Protein AF-A0A1F2XAK0-F1 (afdb_monomer_lite)

Radius of gyration: 19.6 Å; chains: 1; bounding box: 49×37×55 Å

Foldseek 3Di:
DPLDQADADPVRLQQFWDQDPQATKGDWGAFPVRKTWMWGCGLNQQWIWIAIPVGDIDIGHNQVVQALLVNVVVVQVVVVVRVPDDPDPSVVSPTRPGDGDDSVVSVVVSVVVVVVLVLVVVLQVVQPDQKDRWGQHPVQSKTKIKHWFPDWDADPNDTGTWIKMWIWRPPDQTKIWIATPPDDPVLAPPDAPQPKHFDDPPGGTIIGGPVSLVVDVNSVRSSSRSCRRCVSCVVVRND

Structure (mmCIF, N/CA/C/O backbone):
data_AF-A0A1F2XAK0-F1
#
_entry.id   AF-A0A1F2XAK0-F1
#
loop_
_atom_site.group_PDB
_atom_site.id
_atom_site.type_symbol
_atom_site.label_atom_id
_atom_site.label_alt_id
_atom_site.label_comp_id
_atom_site.label_asym_id
_atom_site.label_entity_id
_atom_site.label_seq_id
_atom_site.pdbx_PDB_ins_code
_atom_site.Cartn_x
_atom_site.Cartn_y
_atom_site.Cartn_z
_atom_site.occupancy
_atom_site.B_iso_or_equiv
_atom_site.auth_seq_id
_atom_site.auth_comp_id
_atom_site.auth_asym_id
_atom_site.auth_atom_id
_atom_site.pdbx_PDB_model_num
ATOM 1 N N . MET A 1 1 ? 4.144 17.580 14.706 1.00 39.56 1 MET A N 1
ATOM 2 C CA . MET A 1 1 ? 2.986 16.853 15.274 1.00 39.56 1 MET A CA 1
ATOM 3 C C . MET A 1 1 ? 3.052 15.410 14.811 1.00 39.56 1 MET A C 1
ATOM 5 O O . MET A 1 1 ? 3.093 15.177 13.609 1.00 39.56 1 MET A O 1
ATOM 9 N N . THR A 1 2 ? 3.143 14.463 15.742 1.00 44.62 2 THR A N 1
ATOM 10 C CA . THR A 1 2 ? 3.230 13.023 15.459 1.00 44.62 2 THR A CA 1
ATOM 11 C C . THR A 1 2 ? 1.885 12.553 14.907 1.00 44.62 2 THR A C 1
ATOM 13 O O . THR A 1 2 ? 0.889 12.586 15.622 1.00 44.62 2 THR A O 1
ATOM 16 N N . ARG A 1 3 ? 1.832 12.182 13.620 1.00 53.09 3 ARG A N 1
ATOM 17 C CA . ARG A 1 3 ? 0.582 11.789 12.937 1.00 53.09 3 ARG A CA 1
ATOM 18 C C . ARG A 1 3 ? 0.042 10.427 13.405 1.00 53.09 3 ARG A C 1
ATOM 20 O O . ARG A 1 3 ? -1.111 10.124 13.132 1.00 53.09 3 ARG A O 1
ATOM 27 N N . THR A 1 4 ? 0.837 9.650 14.147 1.00 59.56 4 THR A N 1
ATOM 28 C CA . THR A 1 4 ? 0.472 8.346 14.731 1.00 59.56 4 THR A CA 1
ATOM 29 C C . THR A 1 4 ? 1.250 8.050 16.012 1.00 59.56 4 THR A C 1
ATOM 31 O O . THR A 1 4 ? 2.415 8.434 16.140 1.00 59.56 4 THR A O 1
ATOM 34 N N . ARG A 1 5 ? 0.640 7.295 16.933 1.00 64.75 5 ARG A N 1
ATOM 35 C CA . ARG A 1 5 ? 1.287 6.713 18.122 1.00 64.75 5 ARG A CA 1
ATOM 36 C C . ARG A 1 5 ? 1.973 5.392 17.733 1.00 64.75 5 ARG A C 1
ATOM 38 O O . ARG A 1 5 ? 1.433 4.324 17.967 1.00 64.75 5 ARG A O 1
ATOM 45 N N . GLY A 1 6 ? 3.136 5.471 17.093 1.00 66.44 6 GLY A N 1
ATOM 46 C CA . GLY A 1 6 ? 4.010 4.327 16.791 1.00 66.44 6 GLY A CA 1
ATOM 47 C C . GLY A 1 6 ? 5.456 4.676 17.130 1.00 66.44 6 GLY A C 1
ATOM 48 O O . GLY A 1 6 ? 5.750 5.853 17.343 1.00 66.44 6 GLY A O 1
ATOM 49 N N . VAL A 1 7 ? 6.360 3.690 17.186 1.00 73.31 7 VAL A N 1
ATOM 50 C CA . VAL A 1 7 ? 7.801 3.981 17.296 1.00 73.31 7 VAL A CA 1
ATOM 51 C C . VAL A 1 7 ? 8.218 4.701 16.010 1.00 73.31 7 VAL A C 1
ATOM 53 O O . VAL A 1 7 ? 8.181 4.078 14.945 1.00 73.31 7 VAL A O 1
ATOM 56 N N . PRO A 1 8 ? 8.562 6.002 16.054 1.00 77.94 8 PRO A N 1
ATOM 57 C CA . PRO A 1 8 ? 8.778 6.754 14.833 1.00 77.94 8 PRO A CA 1
ATOM 58 C C . PRO A 1 8 ? 9.974 6.195 14.069 1.00 77.94 8 PRO A C 1
ATOM 60 O O . PRO A 1 8 ? 11.072 6.063 14.603 1.00 77.94 8 PRO A O 1
ATOM 63 N N . HIS A 1 9 ? 9.752 5.900 12.796 1.00 80.94 9 HIS A N 1
ATOM 64 C CA . HIS A 1 9 ? 10.811 5.594 11.845 1.00 80.94 9 HIS A CA 1
ATOM 65 C C . HIS A 1 9 ? 11.073 6.840 10.986 1.00 80.94 9 HIS A C 1
ATOM 67 O O . HIS A 1 9 ? 10.089 7.432 10.534 1.00 80.94 9 HIS A O 1
ATOM 73 N N . PRO A 1 10 ? 12.332 7.226 10.693 1.00 80.62 10 PRO A N 1
ATOM 74 C CA . PRO A 1 10 ? 12.635 8.404 9.868 1.00 80.62 10 PRO A CA 1
ATOM 75 C C . PRO A 1 10 ? 11.955 8.390 8.490 1.00 80.62 10 PRO A C 1
ATOM 77 O O . PRO A 1 10 ? 11.537 9.423 7.985 1.00 80.62 10 PRO A O 1
ATOM 80 N N . LYS A 1 11 ? 11.776 7.195 7.911 1.00 81.44 11 LYS A N 1
ATOM 81 C CA . LYS A 1 11 ? 11.051 6.965 6.645 1.00 81.44 11 LYS A CA 1
ATOM 82 C C . LYS A 1 11 ? 9.546 6.686 6.828 1.00 81.44 11 LYS A C 1
ATOM 84 O O . LYS A 1 11 ? 8.904 6.147 5.941 1.00 81.44 11 LYS A O 1
ATOM 89 N N . TRP A 1 12 ? 8.987 6.976 8.005 1.00 82.00 12 TRP A N 1
ATOM 90 C CA . TRP A 1 12 ? 7.553 6.866 8.311 1.00 82.00 12 TRP A CA 1
ATOM 91 C C . TRP A 1 12 ? 6.930 5.464 8.170 1.00 82.00 12 TRP A C 1
ATOM 93 O O . TRP A 1 12 ? 5.715 5.320 8.185 1.00 82.00 12 TRP A O 1
ATOM 103 N N . TRP A 1 13 ? 7.740 4.403 8.130 1.00 87.25 13 TRP A N 1
ATOM 104 C CA . TRP A 1 13 ? 7.283 3.013 7.958 1.00 87.25 13 TRP A CA 1
ATOM 105 C C . TRP A 1 13 ? 6.347 2.487 9.056 1.00 87.25 13 TRP A C 1
ATOM 107 O O . TRP A 1 13 ? 5.647 1.503 8.860 1.00 87.25 13 TRP A O 1
ATOM 117 N N . HIS A 1 14 ? 6.317 3.150 10.208 1.00 84.00 14 HIS A N 1
ATOM 118 C CA . HIS A 1 14 ? 5.377 2.867 11.291 1.00 84.00 14 HIS A CA 1
ATOM 119 C C . HIS A 1 14 ? 3.928 3.291 10.968 1.00 84.00 14 HIS A C 1
ATOM 121 O O . HIS A 1 14 ? 3.028 2.990 11.744 1.00 84.00 14 HIS A O 1
ATOM 127 N N . LEU A 1 15 ? 3.701 3.999 9.850 1.00 85.31 15 LEU A N 1
ATOM 128 C CA . LEU A 1 15 ? 2.375 4.387 9.355 1.00 85.31 15 LEU A CA 1
ATOM 129 C C . LEU A 1 15 ? 1.716 3.340 8.452 1.00 85.31 15 LEU A C 1
ATOM 131 O O . LEU A 1 15 ? 0.503 3.390 8.257 1.00 85.31 15 LEU A O 1
ATOM 135 N N . GLY A 1 16 ? 2.509 2.475 7.819 1.00 91.56 16 GLY A N 1
ATOM 136 C CA . GLY A 1 16 ? 2.016 1.568 6.789 1.00 91.56 16 GLY A CA 1
ATOM 137 C C . GLY A 1 16 ? 1.321 0.345 7.377 1.00 91.56 16 GLY A C 1
ATOM 138 O O . GLY A 1 16 ? 1.724 -0.172 8.420 1.00 91.56 16 GLY A O 1
ATOM 139 N N . LEU A 1 17 ? 0.314 -0.164 6.669 1.00 95.31 17 LEU A N 1
ATOM 140 C CA . LEU A 1 17 ? -0.272 -1.468 6.979 1.00 95.31 17 LEU A CA 1
ATOM 141 C C . LEU A 1 17 ? 0.557 -2.570 6.313 1.00 95.31 17 LEU A C 1
ATOM 143 O O . LEU A 1 17 ? 1.190 -2.363 5.278 1.00 95.31 17 LEU A O 1
ATOM 147 N N . LYS A 1 18 ? 0.554 -3.764 6.891 1.00 95.44 18 LYS A N 1
ATOM 148 C CA . LYS A 1 18 ? 1.216 -4.951 6.353 1.00 95.44 18 LYS A CA 1
ATOM 149 C C . LYS A 1 18 ? 0.162 -5.934 5.876 1.00 95.44 18 LYS A C 1
ATOM 151 O O . LYS A 1 18 ? -0.833 -6.156 6.564 1.00 95.44 18 LYS A O 1
ATOM 156 N N . VAL A 1 19 ? 0.413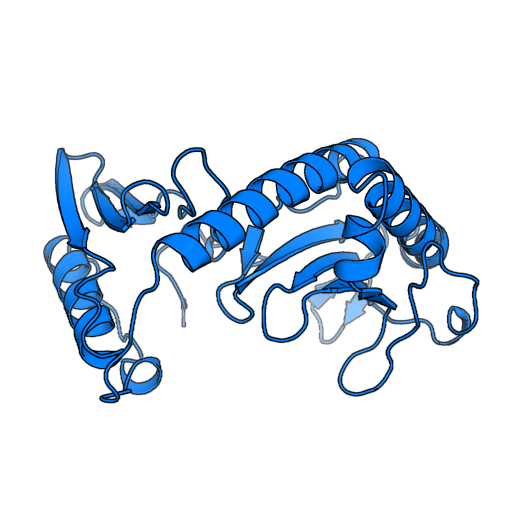 -6.566 4.735 1.00 97.25 19 VAL A N 1
ATOM 157 C CA . VAL A 1 19 ? -0.395 -7.701 4.281 1.00 97.25 19 VAL A CA 1
ATOM 158 C C . VAL A 1 19 ? -0.139 -8.880 5.228 1.00 97.25 19 VAL A C 1
ATOM 160 O O . VAL A 1 19 ? 1.012 -9.263 5.474 1.00 97.25 19 VAL A O 1
ATOM 163 N N . ARG A 1 20 ? -1.211 -9.420 5.806 1.00 96.00 20 ARG A N 1
ATOM 164 C CA . ARG A 1 20 ? -1.230 -10.596 6.687 1.00 96.00 20 ARG A CA 1
ATOM 165 C C . ARG A 1 20 ? -2.140 -11.676 6.094 1.00 96.00 20 ARG A C 1
ATOM 167 O O . ARG A 1 20 ? -2.511 -11.587 4.930 1.00 96.00 20 ARG A O 1
ATOM 174 N N . HIS A 1 21 ? -2.414 -12.745 6.838 1.00 93.12 21 HIS A N 1
ATOM 175 C CA . HIS A 1 21 ? -3.150 -13.903 6.313 1.00 93.12 21 HIS A CA 1
ATOM 176 C C . HIS A 1 21 ? -4.661 -13.632 6.225 1.00 93.12 21 HIS A C 1
ATOM 178 O O . HIS A 1 21 ? -5.342 -14.113 5.320 1.00 93.12 21 HIS A O 1
ATOM 184 N N . GLU A 1 22 ? -5.153 -12.826 7.156 1.00 94.56 22 GLU A N 1
ATOM 185 C CA . GLU A 1 22 ? -6.538 -12.422 7.341 1.00 94.56 22 GLU A CA 1
ATOM 186 C C . GLU A 1 22 ? -6.866 -11.078 6.671 1.00 94.56 22 GLU A C 1
ATOM 188 O O . GLU A 1 22 ? -8.007 -10.836 6.288 1.00 94.56 22 GLU A O 1
ATOM 193 N N . GLY A 1 23 ? -5.876 -10.204 6.473 1.00 97.00 23 GLY A N 1
ATOM 194 C CA . GLY A 1 23 ? -6.126 -8.882 5.906 1.00 97.00 23 GLY A CA 1
ATOM 195 C C . GLY A 1 23 ? -4.941 -7.926 5.994 1.00 97.00 23 GLY A C 1
ATOM 196 O O . GLY A 1 23 ? -3.800 -8.306 5.721 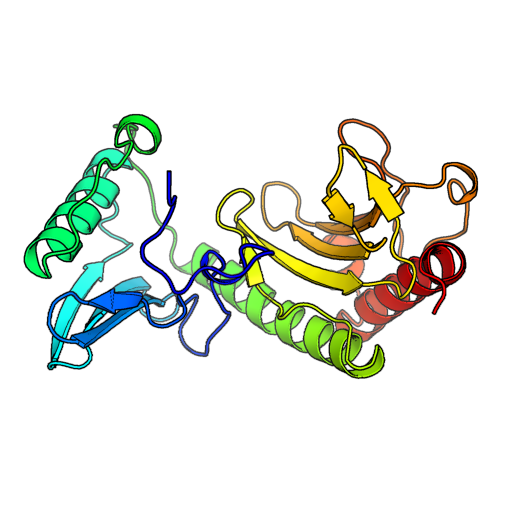1.00 97.00 23 GLY A O 1
ATOM 197 N N . LEU A 1 24 ? -5.216 -6.673 6.357 1.00 97.38 24 LEU A N 1
ATOM 198 C CA . LEU A 1 24 ? -4.221 -5.605 6.481 1.00 97.38 24 LEU A CA 1
ATOM 199 C C . LEU A 1 24 ? -4.066 -5.201 7.946 1.00 97.38 24 LEU A C 1
ATOM 201 O O . LEU A 1 24 ? -5.051 -4.840 8.584 1.00 97.38 24 LEU A O 1
ATOM 205 N N . ALA A 1 25 ? -2.845 -5.230 8.475 1.00 95.94 25 ALA A N 1
ATOM 206 C CA . ALA A 1 25 ? -2.596 -4.980 9.895 1.00 95.94 25 ALA A CA 1
ATOM 207 C C . ALA A 1 25 ? -1.550 -3.892 10.132 1.00 95.94 25 ALA A C 1
ATOM 209 O O . ALA A 1 25 ? -0.581 -3.780 9.384 1.00 95.94 25 ALA A O 1
ATOM 210 N N . THR A 1 26 ? -1.706 -3.123 11.204 1.00 93.88 26 THR A N 1
ATOM 211 C CA . THR A 1 26 ? -0.649 -2.232 11.694 1.00 93.88 26 THR A CA 1
ATOM 212 C C . THR A 1 26 ? 0.493 -3.040 12.316 1.00 93.88 26 THR A C 1
ATOM 214 O O . THR A 1 26 ? 0.308 -4.175 12.762 1.00 93.88 26 THR A O 1
ATOM 217 N N . ASP A 1 27 ? 1.676 -2.433 12.420 1.00 90.38 27 ASP A N 1
ATOM 218 C CA . ASP A 1 27 ? 2.644 -2.871 13.429 1.00 90.38 27 ASP A CA 1
ATOM 219 C C . ASP A 1 27 ? 2.101 -2.559 14.848 1.00 90.38 27 ASP A C 1
ATOM 221 O O . ASP A 1 27 ? 1.181 -1.740 14.986 1.00 90.38 27 ASP A O 1
ATOM 225 N N . PRO A 1 28 ? 2.620 -3.204 15.914 1.00 90.81 28 PRO A N 1
ATOM 226 C CA . PRO A 1 28 ? 2.164 -2.943 17.277 1.00 90.81 28 PRO A CA 1
ATOM 227 C C . PRO A 1 28 ? 2.359 -1.477 17.689 1.00 90.81 28 PRO A C 1
ATOM 229 O O . PRO A 1 28 ? 3.468 -0.939 17.656 1.00 90.81 28 PRO A O 1
ATOM 232 N N . LEU A 1 29 ? 1.272 -0.844 18.115 1.00 90.62 29 LEU A N 1
ATOM 233 C CA . LEU A 1 29 ? 1.221 0.522 18.623 1.00 90.62 29 LEU A CA 1
ATOM 234 C C . LEU A 1 29 ? 1.423 0.491 20.147 1.00 90.62 29 LEU A C 1
ATOM 236 O O . LEU A 1 29 ? 0.715 -0.256 20.819 1.00 90.62 29 LEU A O 1
ATOM 240 N N . PRO A 1 30 ? 2.362 1.253 20.728 1.00 90.31 30 PRO A N 1
ATOM 241 C CA . PRO A 1 30 ? 2.582 1.249 22.174 1.00 90.31 30 PRO A CA 1
ATOM 242 C C . PRO A 1 30 ? 1.400 1.869 22.934 1.00 90.31 30 PRO A C 1
ATOM 244 O O . PRO A 1 30 ? 0.918 2.944 22.566 1.00 90.31 30 PRO A O 1
ATOM 247 N N . LEU A 1 31 ? 0.981 1.216 24.021 1.00 91.62 31 LEU A N 1
ATOM 248 C CA . LEU A 1 31 ? -0.041 1.702 24.951 1.00 91.62 31 LEU A CA 1
ATOM 249 C C . LEU A 1 31 ? 0.588 2.388 26.182 1.00 91.62 31 LEU A C 1
ATOM 251 O O . LEU A 1 31 ? 1.729 2.079 26.541 1.00 91.62 31 LEU A O 1
ATOM 255 N N . PRO A 1 32 ? -0.130 3.310 26.858 1.00 90.38 32 PRO A N 1
ATOM 256 C CA . PRO A 1 32 ? 0.382 4.012 28.041 1.00 90.38 32 PRO A CA 1
ATOM 257 C C . PRO A 1 32 ? 0.737 3.099 29.224 1.00 90.38 32 PRO A C 1
ATOM 259 O O . PRO A 1 32 ? 1.604 3.445 30.022 1.00 90.38 32 PRO A O 1
ATOM 262 N N . ASP A 1 33 ? 0.085 1.941 29.333 1.00 89.50 33 ASP A N 1
ATOM 263 C CA . ASP A 1 33 ? 0.306 0.937 30.382 1.00 89.50 33 ASP A CA 1
ATOM 264 C C . ASP A 1 33 ? 1.526 0.029 30.120 1.00 89.50 33 ASP A C 1
ATOM 266 O O . ASP A 1 33 ? 1.811 -0.876 30.905 1.00 89.50 33 ASP A O 1
ATOM 270 N N . GLY A 1 34 ? 2.262 0.269 29.029 1.00 90.50 34 GLY A N 1
ATOM 271 C CA . GLY A 1 34 ? 3.394 -0.549 28.592 1.00 90.50 34 GLY A CA 1
ATOM 272 C C . GLY A 1 34 ? 3.003 -1.748 27.724 1.00 90.50 34 GLY A C 1
ATOM 273 O O . GLY A 1 34 ? 3.891 -2.468 27.262 1.00 90.50 34 GLY A O 1
ATOM 274 N N . GLY A 1 35 ? 1.708 -1.961 27.477 1.00 93.50 35 GLY A N 1
ATOM 275 C CA . GLY A 1 35 ? 1.212 -2.922 26.502 1.00 93.50 35 GLY A CA 1
ATOM 276 C C . GLY A 1 35 ? 1.335 -2.431 25.058 1.00 93.50 35 GLY A C 1
ATOM 277 O O . GLY A 1 35 ? 1.941 -1.399 24.755 1.00 93.50 35 GLY A O 1
ATOM 278 N N . SER A 1 36 ? 0.731 -3.178 24.140 1.00 94.31 36 SER A N 1
ATOM 279 C CA . SER A 1 36 ? 0.617 -2.794 22.736 1.00 94.31 36 SER A CA 1
ATOM 280 C C . SER A 1 36 ? -0.782 -3.040 22.188 1.00 94.31 36 SER A C 1
ATOM 282 O O . SER A 1 36 ? -1.509 -3.889 22.691 1.00 94.31 36 SER A O 1
ATOM 284 N N . LEU A 1 37 ? -1.146 -2.293 21.151 1.00 95.00 37 LEU A N 1
ATOM 285 C CA . LEU A 1 37 ? -2.374 -2.417 20.378 1.00 95.00 37 LEU A CA 1
ATOM 286 C C . LEU A 1 37 ? -2.019 -2.767 18.931 1.00 95.00 37 LEU A C 1
ATOM 288 O O . LEU A 1 37 ? -1.175 -2.115 18.325 1.00 95.00 37 LEU A O 1
ATOM 292 N N . ALA A 1 38 ? -2.690 -3.754 18.352 1.00 94.62 38 ALA A N 1
ATOM 293 C CA . ALA A 1 38 ? -2.665 -4.005 16.916 1.00 94.62 38 ALA A CA 1
ATOM 294 C C . ALA A 1 38 ? -4.063 -3.791 16.334 1.00 94.62 38 ALA A C 1
ATOM 296 O O . ALA A 1 38 ? -5.053 -4.236 16.919 1.00 94.62 38 ALA A O 1
ATOM 297 N N . ILE A 1 39 ? -4.134 -3.128 15.180 1.00 95.56 39 ILE A N 1
ATOM 298 C CA . ILE A 1 39 ? -5.376 -2.928 14.431 1.00 95.56 39 ILE A CA 1
ATOM 299 C C . ILE A 1 39 ? -5.277 -3.735 13.143 1.00 95.56 39 ILE A C 1
ATOM 301 O O . ILE A 1 39 ? -4.306 -3.603 12.399 1.00 95.56 39 ILE A O 1
ATOM 305 N N . THR A 1 40 ? -6.274 -4.575 12.887 1.00 97.12 40 THR A N 1
ATOM 306 C CA . THR A 1 40 ? -6.361 -5.410 11.688 1.00 97.12 40 THR A CA 1
ATOM 307 C C . THR A 1 40 ? -7.677 -5.147 10.982 1.00 97.12 40 THR A C 1
ATOM 309 O O . THR A 1 40 ? -8.739 -5.294 11.574 1.00 97.12 40 THR A O 1
ATOM 312 N N . MET A 1 41 ? -7.615 -4.777 9.710 1.00 96.81 41 MET A N 1
ATOM 313 C CA . MET A 1 41 ? -8.745 -4.872 8.798 1.00 96.81 41 MET A CA 1
ATOM 314 C C . MET A 1 41 ? -8.772 -6.307 8.273 1.00 96.81 41 MET A C 1
ATOM 316 O O . MET A 1 41 ? -8.014 -6.637 7.362 1.00 96.81 41 MET A O 1
ATOM 320 N N . ASP A 1 42 ? -9.577 -7.163 8.898 1.00 97.69 42 ASP A N 1
ATOM 321 C CA . ASP A 1 42 ? -9.761 -8.562 8.521 1.00 97.69 42 ASP A CA 1
ATOM 322 C C . ASP A 1 42 ? -10.725 -8.628 7.330 1.00 97.69 42 ASP A C 1
ATOM 324 O O . ASP A 1 42 ? -11.933 -8.407 7.444 1.00 97.69 42 ASP A O 1
ATOM 328 N N . LEU A 1 43 ? -10.162 -8.900 6.155 1.00 97.19 43 LEU A N 1
ATOM 329 C CA . LEU A 1 43 ? -10.887 -8.934 4.887 1.00 97.19 43 LEU A CA 1
ATOM 330 C C . LEU A 1 43 ? -11.453 -10.327 4.584 1.00 97.19 43 LEU A C 1
ATOM 332 O O . LEU A 1 43 ? -12.170 -10.475 3.600 1.00 97.19 43 LEU A O 1
ATOM 336 N N . ARG A 1 44 ? -11.153 -11.333 5.419 1.00 95.94 44 ARG A N 1
ATOM 337 C CA . ARG A 1 44 ? -11.741 -12.680 5.346 1.00 95.94 44 ARG A CA 1
ATOM 338 C C . ARG A 1 44 ? -13.026 -12.779 6.162 1.00 95.94 44 ARG A C 1
ATOM 340 O O . ARG A 1 44 ? -13.954 -13.467 5.754 1.00 95.94 44 ARG A O 1
ATOM 347 N N . HIS A 1 45 ? -13.075 -12.103 7.307 1.00 97.06 45 HIS A N 1
ATOM 348 C CA . HIS A 1 45 ? -14.250 -12.053 8.180 1.00 97.06 45 HIS A CA 1
ATOM 349 C C . HIS A 1 45 ? -15.045 -10.744 8.048 1.00 97.06 45 HIS A C 1
ATOM 351 O O . HIS A 1 45 ? -16.134 -10.635 8.610 1.00 97.06 45 HIS A O 1
ATOM 357 N N . HIS A 1 46 ? -14.543 -9.787 7.260 1.00 96.75 46 HIS A N 1
ATOM 358 C CA . HIS A 1 46 ? -15.160 -8.484 6.994 1.00 96.75 46 HIS A CA 1
ATOM 359 C C . HIS A 1 46 ? -15.371 -7.649 8.260 1.00 96.75 46 HIS A C 1
ATOM 361 O O . HIS A 1 46 ? -16.453 -7.119 8.515 1.00 96.75 46 HIS A O 1
ATOM 367 N N . GLU A 1 47 ? -14.317 -7.506 9.054 1.00 96.94 47 GLU A N 1
ATOM 368 C CA . GLU A 1 47 ? -14.336 -6.771 10.317 1.00 96.94 47 GLU A CA 1
ATOM 369 C C . GLU A 1 47 ? -13.044 -5.971 10.523 1.00 96.94 47 GLU A C 1
ATOM 371 O O . GLU A 1 47 ? -11.987 -6.290 9.982 1.00 96.94 47 GLU A O 1
ATOM 376 N N . ILE A 1 48 ? -13.117 -4.911 11.324 1.00 96.88 48 ILE A N 1
ATOM 377 C CA . ILE A 1 48 ? -11.943 -4.271 11.917 1.00 96.88 48 ILE A CA 1
ATOM 378 C C . ILE A 1 48 ? -11.797 -4.820 13.327 1.00 96.88 48 ILE A C 1
ATOM 380 O O . ILE A 1 48 ? -12.727 -4.732 14.130 1.00 96.88 48 ILE A O 1
ATOM 384 N N . VAL A 1 49 ? -10.623 -5.361 13.628 1.00 97.38 49 VAL A N 1
ATOM 385 C CA . VAL A 1 49 ? -10.294 -5.947 14.921 1.00 97.38 49 VAL A CA 1
ATOM 386 C C . VAL A 1 49 ? -9.174 -5.151 15.573 1.00 97.38 49 VAL A C 1
ATOM 388 O O . VAL A 1 49 ? -8.089 -5.008 15.009 1.00 97.38 49 VAL A O 1
ATOM 391 N N . LEU A 1 50 ? -9.431 -4.657 16.779 1.00 97.12 50 LEU A N 1
ATOM 392 C CA . LEU A 1 50 ? -8.447 -4.018 17.640 1.00 97.12 50 LEU A CA 1
ATOM 393 C C . LEU A 1 50 ? -8.133 -4.984 18.781 1.00 97.12 50 LEU A C 1
ATOM 395 O O . LEU A 1 50 ? -9.050 -5.437 19.462 1.00 97.12 50 LEU A O 1
ATOM 399 N N . ARG A 1 51 ? -6.855 -5.310 18.991 1.00 96.75 51 ARG A N 1
ATOM 400 C CA . ARG A 1 51 ? -6.405 -6.232 20.049 1.00 96.75 51 ARG A CA 1
ATOM 401 C C . ARG A 1 51 ? -5.273 -5.632 20.853 1.00 96.75 51 ARG A C 1
ATOM 403 O O . ARG A 1 51 ? -4.257 -5.250 20.270 1.00 96.75 51 ARG A O 1
ATOM 410 N N . SER A 1 52 ? -5.418 -5.616 22.174 1.00 96.00 52 SER A N 1
ATOM 411 C CA . SER A 1 52 ? -4.325 -5.267 23.074 1.00 96.00 52 SER A CA 1
ATOM 412 C C . SER A 1 52 ? -3.534 -6.501 23.518 1.00 96.00 52 SER A C 1
ATOM 414 O O . SER A 1 52 ? -4.063 -7.610 23.627 1.00 96.00 52 SER A O 1
ATOM 416 N N . SER A 1 53 ? -2.267 -6.307 23.881 1.00 95.50 53 SER A N 1
ATOM 417 C CA . SER A 1 53 ? -1.446 -7.331 24.539 1.00 95.50 53 SER A CA 1
ATOM 418 C C . SER A 1 53 ? -1.933 -7.692 25.950 1.00 95.50 53 SER A C 1
ATOM 420 O O . SER A 1 53 ? -1.425 -8.638 26.546 1.00 95.50 53 SER A O 1
ATOM 422 N N . THR A 1 54 ? -2.887 -6.934 26.499 1.00 89.44 54 THR A N 1
ATOM 423 C CA . THR A 1 54 ? -3.507 -7.150 27.817 1.00 89.44 54 THR A CA 1
ATOM 424 C C . THR A 1 54 ? -4.820 -7.938 27.739 1.00 89.44 54 THR A C 1
ATOM 426 O O . THR A 1 54 ? -5.425 -8.214 28.772 1.00 89.44 54 THR A O 1
ATOM 429 N N . GLY A 1 55 ? -5.241 -8.349 26.535 1.00 92.75 55 GLY A N 1
ATOM 430 C CA . GLY A 1 55 ? -6.428 -9.179 26.305 1.00 92.75 55 GLY A CA 1
ATOM 431 C C . GLY A 1 55 ? -7.716 -8.403 26.021 1.00 92.75 55 GLY A C 1
ATOM 432 O O . GLY A 1 55 ? -8.757 -9.029 25.840 1.00 92.75 55 GLY A O 1
ATOM 433 N N . TRP A 1 56 ? -7.664 -7.069 25.957 1.00 95.75 56 TRP A N 1
ATOM 434 C CA . TRP A 1 56 ? -8.784 -6.260 25.473 1.00 95.75 56 TRP A CA 1
ATOM 435 C C . TRP A 1 56 ? -8.937 -6.455 23.959 1.00 95.75 56 TRP A C 1
ATOM 437 O O . TRP A 1 56 ? -7.948 -6.480 23.220 1.00 95.75 56 TRP A O 1
ATOM 447 N N . GLU A 1 57 ? -10.174 -6.601 23.494 1.00 96.25 57 GLU A N 1
ATOM 448 C CA . GLU A 1 57 ? -10.497 -6.789 22.082 1.00 96.25 57 GLU A CA 1
ATOM 449 C C . GLU A 1 57 ? -11.784 -6.036 21.733 1.00 96.25 57 GLU A C 1
ATOM 451 O O . GLU A 1 57 ? -12.776 -6.124 22.458 1.00 96.25 57 GLU A O 1
ATOM 456 N N . LEU A 1 58 ? -11.779 -5.357 20.587 1.00 95.94 58 LEU A N 1
ATOM 457 C CA . LEU A 1 58 ? -12.969 -4.796 19.955 1.00 95.94 58 LEU A CA 1
ATOM 458 C C . LEU A 1 58 ? -13.059 -5.284 18.511 1.00 95.94 58 LEU A C 1
ATOM 460 O O . LEU A 1 58 ? -12.060 -5.314 17.788 1.00 95.94 58 LEU A O 1
ATOM 464 N N . ARG A 1 59 ? -14.278 -5.616 18.082 1.00 96.25 59 ARG A N 1
ATOM 465 C CA . ARG A 1 59 ? -14.605 -5.977 16.700 1.00 96.25 59 ARG A CA 1
ATOM 466 C C . ARG A 1 59 ? -15.675 -5.046 16.161 1.00 96.25 59 ARG A C 1
ATOM 468 O O . ARG A 1 59 ? -16.706 -4.855 16.800 1.00 96.25 59 ARG A O 1
ATOM 475 N N . SER A 1 60 ? -15.441 -4.501 14.976 1.00 94.44 60 SER A N 1
ATOM 476 C CA . SER A 1 60 ? -16.405 -3.684 14.244 1.00 94.44 60 SER A CA 1
ATOM 477 C C . SER A 1 60 ? -16.671 -4.315 12.886 1.00 94.44 60 SER A C 1
ATOM 479 O O . SER A 1 60 ? -15.765 -4.417 12.066 1.00 94.44 60 SER A O 1
ATOM 481 N N . ASP A 1 61 ? -17.919 -4.689 12.621 1.00 94.38 61 ASP A N 1
ATOM 482 C CA . ASP A 1 61 ? -18.331 -5.245 11.330 1.00 94.38 61 ASP A CA 1
ATOM 483 C C . ASP A 1 61 ? -18.213 -4.187 10.216 1.00 94.38 61 ASP A C 1
ATOM 485 O O . ASP A 1 61 ? -18.794 -3.103 10.321 1.00 94.38 61 ASP A O 1
ATOM 489 N N . LEU A 1 62 ? -17.473 -4.492 9.144 1.00 93.19 62 LEU A N 1
ATOM 490 C CA . LEU A 1 62 ? -17.321 -3.603 7.986 1.00 93.19 62 LEU A CA 1
ATOM 491 C C . LEU A 1 62 ? -18.602 -3.519 7.148 1.00 93.19 62 LEU A C 1
ATOM 493 O O . LEU A 1 62 ? -18.816 -2.531 6.452 1.00 93.19 62 LEU A O 1
ATOM 497 N N . ARG A 1 63 ? -19.493 -4.511 7.233 1.00 91.12 63 ARG A N 1
ATOM 498 C CA . ARG A 1 63 ? -20.794 -4.516 6.538 1.00 91.12 63 ARG A CA 1
ATOM 499 C C . ARG A 1 63 ? -21.769 -3.513 7.148 1.00 91.12 63 ARG A C 1
ATOM 501 O O . ARG A 1 63 ? -22.677 -3.045 6.468 1.00 91.12 63 ARG A O 1
ATOM 508 N N . SER A 1 64 ? -21.531 -3.142 8.401 1.00 85.62 64 SER A N 1
ATOM 509 C CA . SER A 1 64 ? -22.262 -2.109 9.135 1.00 85.62 64 SER A CA 1
ATOM 510 C C . SER A 1 64 ? -21.546 -0.757 9.063 1.00 85.62 64 SER A C 1
ATOM 512 O O . SER A 1 64 ? -21.633 0.024 10.008 1.00 85.62 64 SER A O 1
ATOM 514 N N . ALA A 1 65 ? -20.795 -0.494 7.980 1.00 68.69 65 ALA A N 1
ATOM 515 C CA . ALA A 1 65 ? -19.901 0.661 7.860 1.00 68.69 65 ALA A CA 1
ATOM 516 C C . ALA A 1 65 ? -20.571 1.983 8.257 1.00 68.69 65 ALA A C 1
ATOM 518 O O . ALA A 1 65 ? -19.933 2.777 8.948 1.00 68.69 65 ALA A O 1
ATOM 519 N N . GLY A 1 66 ? -21.848 2.162 7.898 1.00 88.56 66 GLY A N 1
ATOM 520 C CA . GLY A 1 66 ? -22.574 3.398 8.159 1.00 88.56 66 GLY A CA 1
ATOM 521 C C . GLY A 1 66 ? -21.994 4.515 7.301 1.00 88.56 66 GLY A C 1
ATOM 522 O O . GLY A 1 66 ? -21.865 4.354 6.084 1.00 88.56 66 GLY A O 1
ATOM 523 N N . THR A 1 67 ? -21.613 5.621 7.923 1.00 93.31 67 THR A N 1
ATOM 524 C CA . THR A 1 67 ? -20.900 6.726 7.272 1.00 93.31 67 THR A CA 1
ATOM 525 C C . THR A 1 67 ? -19.399 6.720 7.597 1.00 93.31 67 THR A C 1
ATOM 527 O O . THR A 1 67 ? -18.928 5.988 8.473 1.00 93.31 67 THR A O 1
ATOM 530 N N . GLY A 1 68 ? -18.614 7.534 6.879 1.00 90.75 68 GLY A N 1
ATOM 531 C CA . GLY A 1 68 ? -17.191 7.715 7.193 1.00 90.75 68 GLY A CA 1
ATOM 532 C C . GLY A 1 68 ? -16.985 8.300 8.593 1.00 90.75 68 GLY A C 1
ATOM 533 O O . GLY A 1 68 ? -16.123 7.824 9.336 1.00 90.75 68 GLY A O 1
ATOM 534 N N . THR A 1 69 ? -17.843 9.254 8.966 1.00 93.50 69 THR A N 1
ATOM 535 C CA . THR A 1 69 ? -17.864 9.888 10.289 1.00 93.50 69 THR A CA 1
ATOM 536 C C . THR A 1 69 ? -18.110 8.853 11.386 1.00 93.50 69 THR A C 1
ATOM 538 O O . THR A 1 69 ? -17.314 8.728 12.314 1.00 93.50 69 THR A O 1
ATOM 541 N N . GLU A 1 70 ? -19.158 8.035 11.244 1.00 92.62 70 GLU A N 1
ATOM 542 C CA . GLU A 1 70 ? -19.535 7.036 12.249 1.00 92.62 70 GLU A CA 1
ATOM 543 C C . GLU A 1 70 ? -18.450 5.973 12.450 1.00 92.62 70 GLU A C 1
ATOM 545 O O . GLU A 1 70 ? -18.204 5.539 13.577 1.00 92.62 70 GLU A O 1
ATOM 550 N N . LEU A 1 71 ? -17.799 5.525 11.370 1.00 91.75 71 LEU A N 1
ATOM 551 C CA . LEU A 1 71 ? -16.688 4.585 11.480 1.00 91.75 71 LEU A CA 1
ATOM 552 C C . LEU A 1 71 ? -15.506 5.211 12.227 1.00 91.75 71 LEU A C 1
ATOM 554 O O . LEU A 1 71 ? -14.933 4.563 13.102 1.00 91.75 71 LEU A O 1
ATOM 558 N N . ALA A 1 72 ? -15.143 6.450 11.894 1.00 91.38 72 ALA A N 1
ATOM 559 C CA . ALA A 1 72 ? -14.034 7.137 12.538 1.00 91.38 72 ALA A CA 1
ATOM 560 C C . ALA A 1 72 ? -14.298 7.379 14.027 1.00 91.38 72 ALA A C 1
ATOM 562 O O . ALA A 1 72 ? -13.427 7.073 14.839 1.00 91.38 72 ALA A O 1
ATOM 563 N N . ASP A 1 73 ? -15.497 7.833 14.392 1.00 91.38 73 ASP A N 1
ATOM 564 C CA . ASP A 1 73 ? -15.885 8.039 15.790 1.00 91.38 73 ASP A CA 1
ATOM 565 C C . ASP A 1 73 ? -15.819 6.734 16.588 1.00 91.38 73 ASP A C 1
ATOM 567 O O . ASP A 1 73 ? -15.159 6.695 17.625 1.00 91.38 73 ASP A O 1
ATOM 571 N N . ARG A 1 74 ? -16.351 5.620 16.051 1.00 91.56 74 ARG A N 1
ATOM 572 C CA . ARG A 1 74 ? -16.203 4.296 16.686 1.00 91.56 74 ARG A CA 1
ATOM 573 C C . ARG A 1 74 ? -14.738 3.924 16.926 1.00 91.56 74 ARG A C 1
ATOM 575 O O . ARG A 1 74 ? -14.418 3.359 17.968 1.00 91.56 74 ARG A O 1
ATOM 582 N N . MET A 1 75 ? -13.849 4.199 15.967 1.00 92.12 75 MET A N 1
ATOM 583 C CA . MET A 1 75 ? -12.421 3.901 16.121 1.00 92.12 75 MET A CA 1
ATOM 584 C C . MET A 1 75 ? -11.747 4.833 17.136 1.00 92.12 75 MET A C 1
ATOM 586 O O . MET A 1 75 ? -10.909 4.371 17.909 1.00 92.12 75 MET A O 1
ATOM 590 N N . PHE A 1 76 ? -12.098 6.122 17.160 1.00 91.00 76 PHE A N 1
ATOM 591 C CA . PHE A 1 76 ? -11.555 7.082 18.122 1.00 91.00 76 PHE A CA 1
ATOM 592 C C . PHE A 1 76 ? -11.992 6.779 19.551 1.00 91.00 76 PHE A C 1
ATOM 594 O O . PHE A 1 76 ? -11.158 6.835 20.455 1.00 91.00 76 PHE A O 1
ATOM 601 N N . ASP A 1 77 ? -13.255 6.421 19.753 1.00 91.19 77 ASP A N 1
ATOM 602 C CA . ASP A 1 77 ? -13.775 6.036 21.064 1.00 91.19 77 ASP A CA 1
ATOM 603 C C . ASP A 1 77 ? -13.058 4.777 21.569 1.00 91.19 77 ASP A C 1
ATOM 605 O O . ASP A 1 77 ? -12.516 4.770 22.675 1.00 91.19 77 ASP A O 1
ATOM 609 N N . ALA A 1 78 ? -12.920 3.767 20.705 1.00 92.50 78 ALA A N 1
ATOM 610 C CA . ALA A 1 78 ? -12.225 2.519 21.012 1.00 92.50 78 ALA A CA 1
ATOM 611 C C . ALA A 1 78 ? -10.771 2.719 21.462 1.00 92.50 78 ALA A C 1
ATOM 613 O O . ALA A 1 78 ? -10.325 2.125 22.441 1.00 92.50 78 ALA A O 1
ATOM 614 N N . VAL A 1 79 ? -10.001 3.552 20.753 1.00 92.06 79 VAL A N 1
ATOM 615 C CA . VAL A 1 79 ? -8.605 3.810 21.142 1.00 92.06 79 VAL A CA 1
ATOM 616 C C . VAL A 1 79 ? -8.515 4.725 22.369 1.00 92.06 79 VAL A C 1
ATOM 618 O O . VAL A 1 79 ? -7.578 4.587 23.157 1.00 92.06 79 VAL A O 1
ATOM 621 N N . SER A 1 80 ? -9.503 5.601 22.585 1.00 91.38 80 SER A N 1
ATOM 622 C CA . SER A 1 80 ? -9.580 6.450 23.781 1.00 91.38 80 SER A CA 1
ATOM 623 C C . SER A 1 80 ? -9.800 5.627 25.054 1.00 91.38 80 SER A C 1
ATOM 625 O O . SER A 1 80 ? -9.180 5.927 26.072 1.00 91.38 80 SER A O 1
ATOM 627 N N . GLU A 1 81 ? -10.578 4.536 25.001 1.00 91.94 81 GLU A N 1
ATOM 628 C CA . GLU A 1 81 ? -10.721 3.583 26.122 1.00 91.94 81 GLU A CA 1
ATOM 629 C C . GLU A 1 81 ? -9.379 2.974 26.566 1.00 91.94 81 GLU A C 1
ATOM 631 O O . GLU A 1 81 ? -9.195 2.643 27.737 1.00 91.94 81 GLU A O 1
ATOM 636 N N . LEU A 1 82 ? -8.417 2.869 25.645 1.00 91.75 82 LEU A N 1
ATOM 637 C CA . LEU A 1 82 ? -7.058 2.383 25.900 1.00 91.75 82 LEU A CA 1
ATOM 638 C C . LEU A 1 82 ? -6.078 3.502 26.302 1.00 91.75 82 LEU A C 1
ATOM 640 O O . LEU A 1 82 ? -4.865 3.288 26.347 1.00 91.75 82 LEU A O 1
ATOM 644 N N . GLY A 1 83 ? -6.580 4.712 26.563 1.00 89.94 83 GLY A N 1
ATOM 645 C CA . GLY A 1 83 ? -5.774 5.883 26.912 1.00 89.94 83 GLY A CA 1
ATOM 646 C C . GLY A 1 83 ? -4.988 6.470 25.736 1.00 89.94 83 GLY A C 1
ATOM 647 O O . GLY A 1 83 ? -4.078 7.281 25.940 1.00 89.94 83 GLY A O 1
ATOM 648 N N . LEU A 1 84 ? -5.303 6.074 24.498 1.00 87.94 84 LEU A N 1
ATOM 649 C CA . LEU A 1 84 ? -4.734 6.690 23.303 1.00 87.94 84 LEU A CA 1
ATOM 650 C C . LEU A 1 84 ? -5.524 7.954 22.966 1.00 87.94 84 LEU A C 1
ATOM 652 O O . LEU A 1 84 ? -6.404 7.963 22.113 1.00 87.94 84 LEU A O 1
ATOM 656 N N . GLU A 1 85 ? -5.167 9.040 23.642 1.00 82.50 85 GLU A N 1
ATOM 657 C CA . GLU A 1 85 ? -5.709 10.369 23.374 1.00 82.50 85 GLU A CA 1
ATOM 658 C C . GLU A 1 85 ? -4.743 11.197 22.506 1.00 82.50 85 GLU A C 1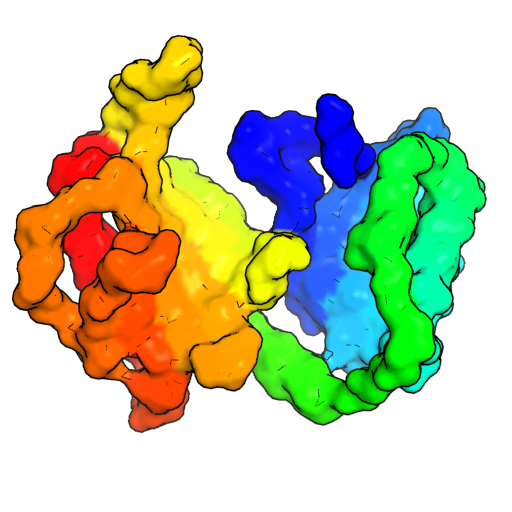
ATOM 660 O O . GLU A 1 85 ? -3.505 11.103 22.606 1.00 82.50 85 GLU A O 1
ATOM 665 N N . GLY A 1 86 ? -5.303 12.047 21.644 1.00 76.94 86 GLY A N 1
ATOM 666 C CA . GLY A 1 86 ? -4.538 12.969 20.812 1.00 76.94 86 GLY A CA 1
ATOM 667 C C . GLY A 1 86 ? -5.418 13.960 20.046 1.00 76.94 86 GLY A C 1
ATOM 668 O O . GLY A 1 86 ? -6.630 13.765 19.948 1.00 76.94 86 GLY A O 1
ATOM 669 N N . PRO A 1 87 ? -4.824 15.030 19.485 1.00 79.25 87 PRO A N 1
ATOM 670 C CA . PRO A 1 87 ? -5.529 15.976 18.627 1.00 79.25 87 PRO A CA 1
ATOM 671 C C . PRO A 1 87 ? -5.770 15.341 17.251 1.00 79.25 87 PRO A C 1
ATOM 673 O O . PRO A 1 87 ? -5.118 15.685 16.265 1.00 79.25 87 PRO A O 1
ATOM 676 N N . TYR A 1 88 ? -6.661 14.353 17.202 1.00 81.94 88 TYR A N 1
ATOM 677 C CA . TYR A 1 88 ? -7.084 13.733 15.959 1.00 81.94 88 TYR A CA 1
ATOM 678 C C . TYR A 1 88 ? -7.840 14.757 15.118 1.00 81.94 88 TYR A C 1
ATOM 680 O O . TYR A 1 88 ? -8.814 15.360 15.573 1.00 81.94 88 TYR A O 1
ATOM 688 N N . ASP A 1 89 ? -7.383 14.953 13.887 1.00 85.31 89 ASP A N 1
ATOM 689 C CA . ASP A 1 89 ? -8.061 15.791 12.906 1.00 85.31 89 ASP A CA 1
ATOM 690 C C . ASP A 1 89 ? -9.292 15.045 12.372 1.00 85.31 89 ASP A C 1
ATOM 692 O O . ASP A 1 89 ? -9.244 14.407 11.318 1.00 85.31 89 ASP A O 1
ATOM 696 N N . ARG A 1 90 ? -10.375 15.069 13.162 1.00 86.69 90 ARG A N 1
ATOM 697 C CA . ARG A 1 90 ? -11.646 14.389 12.859 1.00 86.69 90 ARG A CA 1
ATOM 698 C C . ARG A 1 90 ? -12.256 14.859 11.538 1.00 86.69 90 ARG A C 1
ATOM 700 O O . ARG A 1 90 ? -12.851 14.046 10.840 1.00 86.69 90 ARG A O 1
ATOM 707 N N . SER A 1 91 ? -11.995 16.108 11.141 1.00 88.62 91 SER A N 1
ATOM 708 C CA . SER A 1 91 ? -12.496 16.691 9.889 1.00 88.62 91 SER A CA 1
ATOM 709 C C . SER A 1 91 ? -12.058 15.929 8.633 1.00 88.62 91 SER A C 1
ATOM 711 O O . SER A 1 91 ? -12.743 15.946 7.617 1.00 88.62 91 SER A O 1
ATOM 713 N N . ARG A 1 92 ? -10.949 15.178 8.702 1.00 87.50 92 ARG A N 1
ATOM 714 C CA . ARG A 1 92 ? -10.490 14.308 7.603 1.00 87.50 92 ARG A CA 1
ATOM 715 C C . ARG A 1 92 ? -11.404 13.119 7.338 1.00 87.50 92 ARG A C 1
ATOM 717 O O . ARG A 1 92 ? -11.285 12.501 6.283 1.00 87.50 92 ARG A O 1
ATOM 724 N N . PHE A 1 93 ? -12.246 12.776 8.305 1.00 89.12 93 PHE A N 1
ATOM 725 C CA . PHE A 1 93 ? -13.145 11.632 8.254 1.00 89.12 93 PHE A CA 1
ATOM 726 C C . PHE A 1 93 ? -14.618 12.047 8.182 1.00 89.12 93 PHE A C 1
ATOM 728 O O . PHE A 1 93 ? -15.470 11.172 8.061 1.00 89.12 93 PHE A O 1
ATOM 735 N N . GLU A 1 94 ? -14.913 13.353 8.219 1.00 92.75 94 GLU A N 1
ATOM 736 C CA . GLU A 1 94 ? -16.266 13.892 8.080 1.00 92.75 94 GLU A CA 1
ATOM 737 C C . GLU A 1 94 ? -16.814 13.574 6.686 1.00 92.75 94 GLU A C 1
ATOM 739 O O . GLU A 1 94 ? -16.459 14.178 5.671 1.00 92.75 94 GLU A O 1
ATOM 744 N N . ASN A 1 95 ? -17.679 12.571 6.640 1.00 92.25 95 ASN A N 1
ATOM 745 C CA . ASN A 1 95 ? -18.434 12.191 5.465 1.00 92.25 95 ASN A CA 1
ATOM 746 C C . ASN A 1 95 ? -19.671 11.434 5.932 1.00 92.25 95 ASN A C 1
ATOM 748 O O . ASN A 1 95 ? -19.567 10.267 6.308 1.00 92.25 95 ASN A O 1
ATOM 752 N N . ASP A 1 96 ? -20.821 12.100 5.867 1.00 92.94 96 ASP A N 1
ATOM 753 C CA . ASP A 1 96 ? -22.110 11.555 6.303 1.00 92.94 96 ASP A CA 1
ATOM 754 C C . ASP A 1 96 ? -22.870 10.839 5.175 1.00 92.94 96 ASP A C 1
ATOM 756 O O . ASP A 1 96 ? -24.023 10.441 5.341 1.00 92.94 96 ASP A O 1
ATOM 760 N N . ASP A 1 97 ? -22.220 10.641 4.025 1.00 94.00 97 ASP A N 1
ATOM 761 C CA . ASP A 1 97 ? -22.783 9.839 2.948 1.00 94.00 97 ASP A CA 1
ATOM 762 C C . ASP A 1 97 ? -22.765 8.357 3.355 1.00 94.00 97 ASP A C 1
ATOM 764 O O . ASP A 1 97 ? -21.705 7.833 3.730 1.00 94.00 97 ASP A O 1
ATOM 768 N N . PRO A 1 98 ? -23.897 7.639 3.244 1.00 90.12 98 PRO A N 1
ATOM 769 C CA . PRO A 1 98 ? -23.930 6.208 3.500 1.00 90.12 98 PRO A CA 1
ATOM 770 C C . PRO A 1 98 ? -22.927 5.459 2.620 1.00 90.12 98 PRO A C 1
ATOM 772 O O . PRO A 1 98 ? -22.914 5.601 1.393 1.00 90.12 98 PRO A O 1
ATOM 775 N N . ARG A 1 99 ? -22.098 4.621 3.243 1.00 88.31 99 ARG A N 1
ATOM 776 C CA . ARG A 1 99 ? -21.115 3.782 2.557 1.00 88.31 99 ARG A CA 1
ATOM 777 C C . ARG A 1 99 ? -21.634 2.357 2.443 1.00 88.31 99 ARG A C 1
ATOM 779 O O . ARG A 1 99 ? -22.078 1.753 3.415 1.00 88.31 99 ARG A O 1
ATOM 786 N N . THR A 1 100 ? -21.555 1.802 1.239 1.00 87.44 100 THR A N 1
ATOM 787 C CA . THR A 1 100 ? -21.826 0.382 1.003 1.00 87.44 100 THR A CA 1
ATOM 788 C C . THR A 1 100 ? -20.514 -0.385 1.030 1.00 87.44 100 THR A C 1
ATOM 790 O O . THR A 1 100 ? -19.568 -0.025 0.331 1.00 87.44 100 THR A O 1
ATOM 793 N N . TYR A 1 101 ? -20.469 -1.448 1.826 1.00 92.38 101 TYR A N 1
ATOM 794 C CA . TYR A 1 101 ? -19.373 -2.404 1.819 1.00 92.38 101 TYR A CA 1
ATOM 795 C C . TYR A 1 101 ? -19.778 -3.625 0.992 1.00 92.38 101 TYR A C 1
ATOM 797 O O . TYR A 1 101 ? -20.812 -4.234 1.264 1.00 92.38 101 TYR A O 1
ATOM 805 N N . ASP A 1 102 ? -18.970 -3.972 -0.008 1.00 94.50 102 ASP A N 1
ATOM 806 C CA . ASP A 1 102 ? -19.137 -5.177 -0.821 1.00 94.50 102 ASP A CA 1
ATOM 807 C C . ASP A 1 102 ? -18.089 -6.225 -0.395 1.00 94.50 102 ASP A C 1
ATOM 809 O O . ASP A 1 102 ? -16.903 -6.066 -0.711 1.00 94.50 102 ASP A O 1
ATOM 813 N N . PRO A 1 103 ? -18.502 -7.294 0.316 1.00 95.81 103 PRO A N 1
ATOM 814 C CA . PRO A 1 103 ? -17.611 -8.374 0.729 1.00 95.81 103 PRO A CA 1
ATOM 815 C C . PRO A 1 103 ? -16.874 -9.043 -0.436 1.00 95.81 103 PRO A C 1
ATOM 817 O O . PRO A 1 103 ? -15.684 -9.321 -0.320 1.00 95.81 103 PRO A O 1
ATOM 820 N N . ALA A 1 104 ? -17.539 -9.248 -1.577 1.00 96.50 104 ALA A N 1
ATOM 821 C CA . ALA A 1 104 ? -16.937 -9.920 -2.725 1.00 96.50 104 ALA A CA 1
ATOM 822 C C . ALA A 1 104 ? -15.867 -9.037 -3.383 1.00 96.50 104 ALA A C 1
ATOM 824 O O . ALA A 1 104 ? -14.795 -9.516 -3.757 1.00 96.50 104 ALA A O 1
ATOM 825 N N . ALA A 1 105 ? -16.118 -7.728 -3.481 1.00 94.00 105 ALA A N 1
ATOM 826 C CA . ALA A 1 105 ? -15.108 -6.785 -3.953 1.00 94.00 105 ALA A CA 1
ATOM 827 C C . ALA A 1 105 ? -13.897 -6.725 -3.004 1.00 94.00 105 ALA A C 1
ATOM 829 O O . ALA A 1 105 ? -12.755 -6.679 -3.467 1.00 94.00 105 ALA A O 1
ATOM 830 N N . ALA A 1 106 ? -14.134 -6.766 -1.688 1.00 95.25 106 ALA A N 1
ATOM 831 C CA . ALA A 1 106 ? -13.077 -6.788 -0.680 1.00 95.25 106 ALA A CA 1
ATOM 832 C C . ALA A 1 106 ? -12.212 -8.060 -0.755 1.00 95.25 106 ALA A C 1
ATOM 834 O O . ALA A 1 106 ? -10.989 -7.971 -0.632 1.00 95.25 106 ALA A O 1
ATOM 835 N N . GLU A 1 107 ? -12.816 -9.223 -1.016 1.00 95.88 107 GLU A N 1
ATOM 836 C CA . GLU A 1 107 ? -12.091 -10.480 -1.237 1.00 95.88 107 GLU A CA 1
ATOM 837 C C . GLU A 1 107 ? -11.200 -10.407 -2.481 1.00 95.88 107 GLU A C 1
ATOM 839 O O . GLU A 1 107 ? -10.002 -10.676 -2.390 1.00 95.88 107 GLU A O 1
ATOM 844 N N . VAL A 1 108 ? -11.744 -9.970 -3.624 1.00 94.62 108 VAL A N 1
ATOM 845 C CA . VAL A 1 108 ? -10.976 -9.820 -4.876 1.00 94.62 108 VAL A CA 1
ATOM 846 C C . VAL A 1 108 ? -9.810 -8.846 -4.695 1.00 94.62 108 VAL A C 1
ATOM 848 O O . VAL A 1 108 ? -8.692 -9.105 -5.149 1.00 94.62 108 VAL A O 1
ATOM 851 N N . TYR A 1 109 ? -10.054 -7.733 -4.001 1.00 94.56 109 TYR A N 1
ATOM 852 C CA . TYR A 1 109 ? -9.020 -6.773 -3.630 1.00 94.56 109 TYR A CA 1
ATOM 853 C C . TYR A 1 109 ? -7.916 -7.430 -2.789 1.00 94.56 109 TYR A C 1
ATOM 855 O O . TYR A 1 109 ? -6.728 -7.297 -3.098 1.00 94.56 109 TYR A O 1
ATOM 863 N N . PHE A 1 110 ? -8.292 -8.174 -1.747 1.00 96.56 110 PHE A N 1
ATOM 864 C CA . PHE A 1 110 ? -7.327 -8.788 -0.844 1.00 96.56 110 PHE A CA 1
ATOM 865 C C . PHE A 1 110 ? -6.507 -9.885 -1.529 1.00 96.56 110 PHE A C 1
ATOM 867 O O . PHE A 1 110 ? -5.291 -9.955 -1.344 1.00 96.56 110 PHE A O 1
ATOM 874 N N . GLU A 1 111 ? -7.133 -10.701 -2.376 1.00 95.81 111 GLU A N 1
ATOM 875 C CA . GLU A 1 111 ? -6.441 -11.712 -3.177 1.00 95.81 111 GLU A CA 1
ATOM 876 C C . GLU A 1 111 ? -5.396 -11.089 -4.105 1.00 95.81 111 GLU A C 1
ATOM 878 O O . GLU A 1 111 ? -4.268 -11.589 -4.190 1.00 95.81 111 GLU A O 1
ATOM 883 N N . ALA A 1 112 ? -5.724 -9.960 -4.743 1.00 95.88 112 ALA A N 1
ATOM 884 C CA . ALA A 1 112 ? -4.760 -9.211 -5.540 1.00 95.88 112 ALA A CA 1
ATOM 885 C C . ALA A 1 112 ? -3.579 -8.727 -4.680 1.00 95.88 112 ALA A C 1
ATOM 887 O O . ALA A 1 112 ? -2.428 -8.907 -5.078 1.00 95.88 112 ALA A O 1
ATOM 888 N N . PHE A 1 113 ? -3.833 -8.188 -3.484 1.00 97.31 113 PHE A N 1
ATOM 889 C CA . PHE A 1 113 ? -2.778 -7.734 -2.569 1.00 97.31 113 PHE A CA 1
ATOM 890 C C . PHE A 1 113 ? -1.863 -8.870 -2.116 1.00 97.31 113 PHE A C 1
ATOM 892 O O . PHE A 1 113 ? -0.645 -8.713 -2.137 1.00 97.31 113 PHE A O 1
ATOM 899 N N . VAL A 1 114 ? -2.415 -10.033 -1.762 1.00 97.44 114 VAL A N 1
ATOM 900 C CA . VAL A 1 114 ? -1.627 -11.214 -1.375 1.00 97.44 114 VAL A CA 1
ATOM 901 C C . VAL A 1 114 ? -0.746 -11.693 -2.535 1.00 97.44 114 VAL A C 1
ATOM 903 O O . VAL A 1 114 ? 0.447 -11.966 -2.344 1.00 97.44 114 VAL A O 1
ATOM 906 N N . ALA A 1 115 ? -1.304 -11.763 -3.747 1.00 96.94 115 ALA A N 1
ATOM 907 C CA . ALA A 1 115 ? -0.567 -12.176 -4.937 1.00 96.94 115 ALA A CA 1
ATOM 908 C C . ALA A 1 115 ? 0.565 -11.192 -5.277 1.00 96.94 115 ALA A C 1
ATOM 910 O O . ALA A 1 115 ? 1.712 -11.608 -5.468 1.00 96.94 115 ALA A O 1
ATOM 911 N N . VAL A 1 116 ? 0.270 -9.889 -5.294 1.00 98.06 116 VAL A N 1
ATOM 912 C CA . VAL A 1 116 ? 1.260 -8.844 -5.585 1.00 98.06 116 VAL A CA 1
ATOM 913 C C . VAL A 1 116 ? 2.331 -8.790 -4.503 1.00 98.06 116 VAL A C 1
ATOM 915 O O . VAL A 1 116 ? 3.509 -8.781 -4.846 1.00 98.06 116 VAL A O 1
ATOM 918 N N . ASN A 1 117 ? 1.965 -8.851 -3.219 1.00 98.19 117 ASN A N 1
ATOM 919 C CA . ASN A 1 117 ? 2.920 -8.878 -2.110 1.00 98.19 117 ASN A CA 1
ATOM 920 C C . ASN A 1 117 ? 3.913 -10.040 -2.250 1.00 98.19 117 ASN A C 1
ATOM 922 O O . ASN A 1 117 ? 5.116 -9.859 -2.086 1.00 98.19 117 ASN A O 1
ATOM 926 N N . THR A 1 118 ? 3.428 -11.223 -2.636 1.00 97.56 118 THR A N 1
ATOM 927 C CA . THR A 1 118 ? 4.284 -12.394 -2.878 1.00 97.56 118 THR A CA 1
ATOM 928 C C . THR A 1 118 ? 5.284 -12.152 -4.013 1.00 97.56 118 THR A C 1
ATOM 930 O O . THR A 1 118 ? 6.446 -12.546 -3.916 1.00 97.56 118 THR A O 1
ATOM 933 N N . ILE A 1 119 ? 4.854 -11.509 -5.102 1.00 98.12 119 ILE A N 1
ATOM 934 C CA . ILE A 1 119 ? 5.727 -11.198 -6.242 1.00 98.12 119 ILE A CA 1
ATOM 935 C C . ILE A 1 119 ? 6.724 -10.089 -5.879 1.00 98.12 119 ILE A C 1
ATOM 937 O O . ILE A 1 119 ? 7.909 -10.191 -6.205 1.00 98.12 119 ILE A O 1
ATOM 941 N N . PHE A 1 120 ? 6.266 -9.060 -5.168 1.00 98.25 120 PHE A N 1
ATOM 942 C CA . PHE A 1 120 ? 7.103 -7.971 -4.680 1.00 98.25 120 PHE A CA 1
ATOM 943 C C . PHE A 1 120 ? 8.172 -8.479 -3.717 1.00 98.25 120 PHE A C 1
ATOM 945 O O . PHE A 1 120 ? 9.323 -8.097 -3.890 1.00 98.25 120 PHE A O 1
ATOM 952 N N . GLU A 1 121 ? 7.866 -9.404 -2.798 1.00 97.75 121 GLU A N 1
ATOM 953 C CA . GLU A 1 121 ? 8.890 -9.985 -1.914 1.00 97.75 121 GLU A CA 1
ATOM 954 C C . GLU A 1 121 ? 9.976 -10.716 -2.709 1.00 97.75 121 GLU A C 1
ATOM 956 O O . GLU A 1 121 ? 11.162 -10.556 -2.426 1.00 97.75 121 GLU A O 1
ATOM 961 N N . ARG A 1 122 ? 9.612 -11.459 -3.767 1.00 97.12 122 ARG A N 1
ATOM 962 C CA . ARG A 1 122 ? 10.611 -12.103 -4.642 1.00 97.12 122 ARG A CA 1
ATOM 963 C C . ARG A 1 122 ? 11.554 -11.079 -5.263 1.00 97.12 122 ARG A C 1
ATOM 965 O O . ARG A 1 122 ? 12.760 -11.317 -5.315 1.00 97.12 122 ARG A O 1
ATOM 972 N N . ARG A 1 123 ? 11.023 -9.944 -5.734 1.00 96.69 123 ARG A N 1
ATOM 973 C CA . ARG A 1 123 ? 11.864 -8.878 -6.286 1.00 96.69 123 ARG A CA 1
ATOM 974 C C . ARG A 1 123 ? 12.693 -8.216 -5.194 1.00 96.69 123 ARG A C 1
ATOM 976 O O . ARG A 1 123 ? 13.901 -8.094 -5.362 1.00 96.69 123 ARG A O 1
ATOM 983 N N . ARG A 1 124 ? 12.073 -7.832 -4.085 1.00 96.75 124 ARG A N 1
ATOM 984 C CA . ARG A 1 124 ? 12.702 -7.162 -2.948 1.00 96.75 124 ARG A CA 1
ATOM 985 C C . ARG A 1 124 ? 13.902 -7.946 -2.415 1.00 96.75 124 ARG A C 1
ATOM 987 O O . ARG A 1 124 ? 14.979 -7.379 -2.276 1.00 96.75 124 ARG A O 1
ATOM 994 N N . LEU A 1 125 ? 13.757 -9.258 -2.217 1.00 95.19 125 LEU A N 1
ATOM 995 C CA . LEU A 1 125 ? 14.839 -10.134 -1.748 1.00 95.19 125 LEU A CA 1
ATOM 996 C C . LEU A 1 125 ? 16.028 -10.223 -2.721 1.00 95.19 125 LEU A C 1
ATOM 998 O O . LEU A 1 125 ? 17.129 -10.571 -2.304 1.00 95.19 125 LEU A O 1
ATOM 1002 N N . SER A 1 126 ? 15.836 -9.897 -4.005 1.00 93.81 126 SER A N 1
ATOM 1003 C CA . SER A 1 126 ? 16.914 -9.893 -5.006 1.00 93.81 126 SER A CA 1
ATOM 1004 C C . SER A 1 126 ? 17.774 -8.620 -5.014 1.00 93.81 126 SER A C 1
ATOM 1006 O O . SER A 1 126 ? 18.765 -8.579 -5.737 1.00 93.81 126 SER A O 1
ATOM 1008 N N . LEU A 1 127 ? 17.410 -7.584 -4.246 1.00 92.25 127 LEU A N 1
ATOM 1009 C CA . LEU A 1 127 ? 18.005 -6.236 -4.317 1.00 92.25 127 LEU A CA 1
ATOM 1010 C C . LEU A 1 127 ? 18.994 -5.912 -3.191 1.00 92.25 127 LEU A C 1
ATOM 1012 O O . LEU A 1 127 ? 19.518 -4.798 -3.129 1.00 92.25 127 LEU A O 1
ATOM 1016 N N . GLY A 1 128 ? 19.251 -6.872 -2.302 1.00 88.62 128 GLY A N 1
ATOM 1017 C CA . GLY A 1 128 ? 20.124 -6.689 -1.145 1.00 88.62 128 GLY A CA 1
ATOM 1018 C C . GLY A 1 128 ? 19.406 -6.081 0.062 1.00 88.62 128 GLY A C 1
ATOM 1019 O O . GLY A 1 128 ? 18.226 -6.331 0.295 1.00 88.62 128 GLY A O 1
ATOM 1020 N N . ASP A 1 129 ? 20.147 -5.325 0.868 1.00 86.94 129 ASP A N 1
ATOM 1021 C CA . ASP A 1 129 ? 19.745 -4.841 2.195 1.00 86.94 129 ASP A CA 1
ATOM 1022 C C . ASP A 1 129 ? 19.139 -3.427 2.198 1.00 86.94 129 ASP A C 1
ATOM 1024 O O . ASP A 1 129 ? 18.392 -3.076 3.111 1.00 86.94 129 ASP A O 1
ATOM 1028 N N . ARG A 1 130 ? 19.401 -2.621 1.164 1.00 92.25 130 ARG A N 1
ATOM 1029 C CA . ARG A 1 130 ? 18.885 -1.250 1.019 1.00 92.25 130 ARG A CA 1
ATOM 1030 C C . ARG A 1 130 ? 17.459 -1.202 0.468 1.00 92.25 130 ARG A C 1
ATOM 1032 O O . ARG A 1 130 ? 17.182 -0.484 -0.486 1.00 92.25 130 ARG A O 1
ATOM 1039 N N . VAL A 1 131 ? 16.542 -1.959 1.055 1.00 94.88 131 VAL A N 1
ATOM 1040 C CA . VAL A 1 131 ? 15.132 -2.005 0.636 1.00 94.88 131 VAL A CA 1
ATOM 1041 C C . VAL A 1 131 ? 14.190 -1.704 1.793 1.00 94.88 131 VAL A C 1
ATOM 1043 O O . VAL A 1 131 ? 14.392 -2.186 2.911 1.00 94.88 131 VAL A O 1
ATOM 1046 N N . SER A 1 132 ? 13.123 -0.946 1.536 1.00 94.88 132 SER A N 1
ATOM 1047 C CA . SER A 1 132 ? 12.055 -0.763 2.522 1.00 94.88 132 SER A CA 1
ATOM 1048 C C . SER A 1 132 ? 11.229 -2.052 2.647 1.00 94.88 132 SER A C 1
ATOM 1050 O O . SER A 1 132 ? 11.250 -2.896 1.743 1.00 94.88 132 SER A O 1
ATOM 1052 N N . PRO A 1 133 ? 10.547 -2.301 3.779 1.00 94.81 133 PRO A N 1
ATOM 1053 C CA . PRO A 1 133 ? 9.536 -3.353 3.823 1.00 94.81 133 PRO A CA 1
ATOM 1054 C C . PRO A 1 133 ? 8.399 -3.008 2.856 1.00 94.81 133 PRO A C 1
ATOM 1056 O O . PRO A 1 133 ? 8.127 -1.832 2.628 1.00 94.81 133 PRO A O 1
ATOM 1059 N N . ILE A 1 134 ? 7.697 -4.020 2.347 1.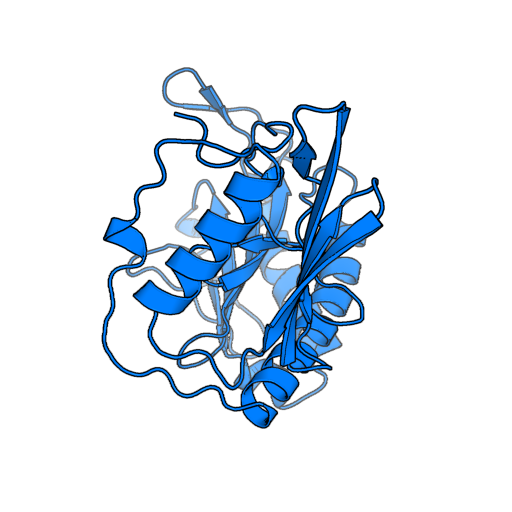00 97.06 134 ILE A N 1
ATOM 1060 C CA . ILE A 1 134 ? 6.479 -3.798 1.562 1.00 97.06 134 ILE A CA 1
ATOM 1061 C C . ILE A 1 134 ? 5.363 -3.348 2.504 1.00 97.06 134 ILE A C 1
ATOM 1063 O O . ILE A 1 134 ? 5.154 -3.946 3.566 1.00 97.06 134 ILE A O 1
ATOM 1067 N N . GLN A 1 135 ? 4.664 -2.274 2.142 1.00 95.75 135 GLN A N 1
ATOM 1068 C CA . GLN A 1 135 ? 3.618 -1.680 2.974 1.00 95.75 135 GLN A CA 1
ATOM 1069 C C . GLN A 1 135 ? 2.443 -1.225 2.129 1.00 95.75 135 GLN A C 1
ATOM 1071 O O . GLN A 1 135 ? 2.613 -0.872 0.966 1.00 95.75 135 GLN A O 1
ATOM 1076 N N . VAL A 1 136 ? 1.267 -1.195 2.748 1.00 96.88 136 VAL A N 1
ATOM 1077 C CA . VAL A 1 136 ? 0.103 -0.492 2.223 1.00 96.88 136 VAL A CA 1
ATOM 1078 C C . VAL A 1 136 ? 0.092 0.914 2.797 1.00 96.88 136 VAL A C 1
ATOM 1080 O O . VAL A 1 136 ? 0.017 1.087 4.019 1.00 96.88 136 VAL A O 1
ATOM 1083 N N . TRP A 1 137 ? 0.179 1.918 1.933 1.00 93.19 137 TRP A N 1
ATOM 1084 C CA . TRP A 1 137 ? 0.202 3.310 2.355 1.00 93.19 137 TRP A CA 1
ATOM 1085 C C . TRP A 1 137 ? -1.220 3.858 2.512 1.00 93.19 137 TRP A C 1
ATOM 1087 O O . TRP A 1 137 ? -2.015 3.786 1.582 1.00 93.19 137 TRP A O 1
ATOM 1097 N N . PRO A 1 138 ? -1.575 4.467 3.657 1.00 84.00 138 PRO A N 1
ATOM 1098 C CA . PRO A 1 138 ? -2.964 4.834 3.948 1.00 84.00 138 PRO A CA 1
ATOM 1099 C C . PRO A 1 138 ? -3.520 5.986 3.095 1.00 84.00 138 PRO A C 1
ATOM 1101 O O . PRO A 1 138 ? -4.725 6.205 3.099 1.00 84.00 138 PRO A O 1
ATOM 1104 N N . HIS A 1 139 ? -2.671 6.741 2.390 1.00 82.25 139 HIS A N 1
ATOM 1105 C CA . HIS A 1 139 ? -3.106 7.888 1.585 1.00 82.25 139 HIS A CA 1
ATOM 1106 C C . HIS A 1 139 ? -3.609 7.476 0.192 1.00 82.25 139 HIS A C 1
ATOM 1108 O O . HIS A 1 139 ? -4.621 8.004 -0.259 1.00 82.25 139 HIS A O 1
ATOM 1114 N N . GLY A 1 140 ? -2.916 6.548 -0.477 1.00 84.00 140 GLY A N 1
ATOM 1115 C CA . GLY A 1 140 ? -3.317 5.986 -1.769 1.00 84.00 140 GLY A CA 1
ATOM 1116 C C . GLY A 1 140 ? -3.981 4.613 -1.659 1.00 84.00 140 GLY A C 1
ATOM 1117 O O . GLY A 1 140 ? -4.565 4.141 -2.632 1.00 84.00 140 GLY A O 1
ATOM 1118 N N . PHE A 1 141 ? -3.912 3.991 -0.477 1.00 92.12 141 PHE A N 1
ATOM 1119 C CA . PHE A 1 141 ? -4.282 2.596 -0.223 1.00 92.12 141 PHE A CA 1
ATOM 1120 C C . PHE A 1 141 ? -3.609 1.629 -1.211 1.00 92.12 141 PHE A C 1
ATOM 1122 O O . PHE A 1 141 ? -4.180 0.631 -1.643 1.00 92.12 141 PHE A O 1
ATOM 1129 N N . ASP A 1 142 ? -2.376 1.966 -1.583 1.00 96.25 142 ASP A N 1
ATOM 1130 C CA . ASP A 1 142 ? -1.509 1.283 -2.532 1.00 96.25 142 ASP A CA 1
ATOM 1131 C C . ASP A 1 142 ? -0.460 0.441 -1.805 1.00 96.25 142 ASP A C 1
ATOM 1133 O O . ASP A 1 142 ? -0.025 0.781 -0.706 1.00 96.25 142 ASP A O 1
ATOM 1137 N N . LEU A 1 143 ? -0.057 -0.670 -2.420 1.00 98.12 143 LEU A N 1
ATOM 1138 C CA . LEU A 1 143 ? 0.998 -1.543 -1.910 1.00 98.12 143 LEU A CA 1
ATOM 1139 C C . LEU A 1 143 ? 2.321 -1.164 -2.572 1.00 98.12 143 LEU A C 1
ATOM 1141 O O . LEU A 1 143 ? 2.407 -1.252 -3.793 1.00 98.12 143 LEU A O 1
ATOM 1145 N N . ALA A 1 144 ? 3.360 -0.819 -1.814 1.00 97.62 144 ALA A N 1
ATOM 1146 C CA . ALA A 1 144 ? 4.642 -0.425 -2.396 1.00 97.62 144 ALA A CA 1
ATOM 1147 C C . ALA A 1 144 ? 5.854 -0.759 -1.518 1.00 97.62 144 ALA A C 1
ATOM 1149 O O . ALA A 1 144 ? 5.734 -0.990 -0.312 1.00 97.62 144 ALA A O 1
ATOM 1150 N N . PHE A 1 145 ? 7.031 -0.764 -2.143 1.00 97.56 145 PHE A N 1
ATOM 1151 C CA . PHE A 1 145 ? 8.328 -0.722 -1.470 1.00 97.56 145 PHE A CA 1
ATOM 1152 C C . PHE A 1 145 ? 9.331 0.099 -2.287 1.00 97.56 145 PHE A C 1
ATOM 1154 O O . PHE A 1 145 ? 9.123 0.377 -3.467 1.00 97.56 145 PHE A O 1
ATOM 1161 N N . A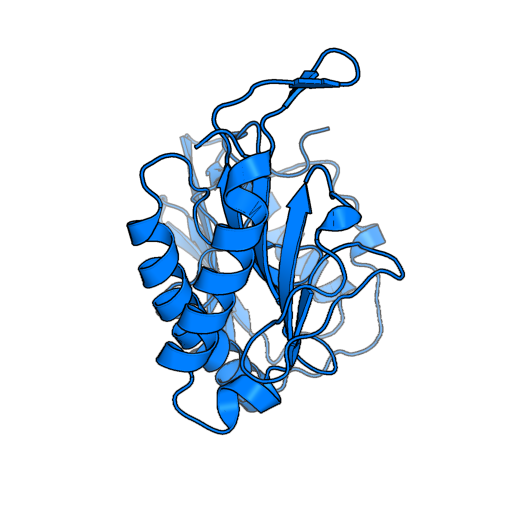SP A 1 146 ? 10.446 0.428 -1.652 1.00 96.31 146 ASP A N 1
ATOM 1162 C CA . ASP A 1 146 ? 11.501 1.277 -2.185 1.00 96.31 146 ASP A CA 1
ATOM 1163 C C . ASP A 1 146 ? 12.821 0.520 -2.186 1.00 96.31 146 ASP A C 1
ATOM 1165 O O . ASP A 1 146 ? 13.128 -0.232 -1.253 1.00 96.31 146 ASP A O 1
ATOM 1169 N N . TRP A 1 147 ? 13.623 0.755 -3.217 1.00 96.12 147 TRP A N 1
ATOM 1170 C CA . TRP A 1 147 ? 15.028 0.378 -3.253 1.00 96.12 147 TRP A CA 1
ATOM 1171 C C . TRP A 1 147 ? 15.889 1.636 -3.185 1.00 96.12 147 TRP A C 1
ATOM 1173 O O . TRP A 1 147 ? 15.763 2.518 -4.032 1.00 96.12 147 TRP A O 1
ATOM 1183 N N . PHE A 1 148 ? 16.744 1.724 -2.168 1.00 93.69 148 PHE A N 1
ATOM 1184 C CA . PHE A 1 148 ? 17.566 2.895 -1.893 1.00 93.69 148 PHE A CA 1
ATOM 1185 C C . PHE A 1 148 ? 18.970 2.738 -2.481 1.00 93.69 148 PHE A C 1
ATOM 1187 O O . PHE A 1 148 ? 19.649 1.712 -2.336 1.00 93.69 148 PHE A O 1
ATOM 1194 N N . GLY A 1 149 ? 19.426 3.813 -3.105 1.00 90.44 149 GLY A N 1
ATOM 1195 C CA . GLY A 1 149 ? 20.782 3.977 -3.579 1.00 90.44 149 GLY A CA 1
ATOM 1196 C C . GLY A 1 149 ? 21.788 4.145 -2.448 1.00 90.44 149 GLY A C 1
ATOM 1197 O O . GLY A 1 149 ? 21.444 4.321 -1.278 1.00 90.44 149 GLY A O 1
ATOM 1198 N N . SER A 1 150 ? 23.068 4.068 -2.804 1.00 84.81 150 SER A N 1
ATOM 1199 C CA . SER A 1 150 ? 24.168 4.214 -1.842 1.00 84.81 150 SER A CA 1
ATOM 1200 C C . SER A 1 150 ? 24.666 5.656 -1.719 1.00 84.81 150 SER A C 1
ATOM 1202 O O . SER A 1 150 ? 25.282 6.022 -0.715 1.00 84.81 150 SER A O 1
ATOM 1204 N N . ARG A 1 151 ? 24.401 6.481 -2.740 1.00 76.00 151 ARG A N 1
ATOM 1205 C CA . ARG A 1 151 ? 24.776 7.892 -2.755 1.00 76.00 151 ARG A CA 1
ATOM 1206 C C . ARG A 1 151 ? 23.926 8.653 -1.745 1.00 76.00 151 ARG A C 1
ATOM 1208 O O . ARG A 1 151 ? 22.736 8.404 -1.618 1.00 76.00 151 ARG A O 1
ATOM 1215 N N . ILE A 1 152 ? 24.541 9.587 -1.033 1.00 76.19 152 ILE A N 1
ATOM 1216 C CA . ILE A 1 152 ? 23.821 10.500 -0.152 1.00 76.19 152 ILE A CA 1
ATOM 1217 C C . ILE A 1 152 ? 23.941 11.892 -0.750 1.00 76.19 152 ILE A C 1
ATOM 1219 O O . ILE A 1 152 ? 25.051 12.376 -0.975 1.00 76.19 152 ILE A O 1
ATOM 1223 N N . GLU A 1 153 ? 22.798 12.498 -1.025 1.00 70.50 153 GLU A N 1
ATOM 1224 C CA . GLU A 1 153 ? 22.663 13.860 -1.519 1.00 70.50 153 GLU A CA 1
ATOM 1225 C C . GLU A 1 153 ? 22.202 14.768 -0.376 1.00 70.50 153 GLU A C 1
ATOM 1227 O O . GLU A 1 153 ? 21.560 14.310 0.571 1.00 70.50 153 GLU A O 1
ATOM 1232 N N . GLU A 1 154 ? 22.581 16.044 -0.429 1.00 72.25 154 GLU A N 1
ATOM 1233 C CA . GLU A 1 154 ? 22.097 17.052 0.513 1.00 72.25 154 GLU A CA 1
ATOM 1234 C C . GLU A 1 154 ? 21.044 17.912 -0.181 1.00 72.25 154 GLU A C 1
ATOM 1236 O O . GLU A 1 154 ? 21.357 18.654 -1.112 1.00 72.25 154 GLU A O 1
ATOM 1241 N N . GLU A 1 155 ? 19.800 17.829 0.286 1.00 64.25 155 GLU A N 1
ATOM 1242 C CA . GLU A 1 155 ? 18.693 18.647 -0.201 1.00 64.25 155 GLU A CA 1
ATOM 1243 C C . GLU A 1 155 ? 18.056 19.379 0.980 1.00 64.25 155 GLU A C 1
ATOM 1245 O O . GLU A 1 155 ? 17.642 18.768 1.962 1.00 64.25 155 GLU A O 1
ATOM 1250 N N . GLY A 1 156 ? 18.046 20.715 0.945 1.00 66.44 156 GLY A N 1
ATOM 1251 C CA . GLY A 1 156 ? 17.457 21.520 2.024 1.00 66.44 156 GLY A CA 1
ATOM 1252 C C . GLY A 1 156 ? 18.092 21.323 3.412 1.00 66.44 156 GLY A C 1
ATOM 1253 O O . GLY A 1 156 ? 17.480 21.694 4.409 1.00 66.44 156 GLY A O 1
ATOM 1254 N N . GLY A 1 157 ? 19.304 20.758 3.490 1.00 65.31 157 GLY A N 1
ATOM 1255 C CA . GLY A 1 157 ? 19.976 20.401 4.747 1.00 65.31 157 GLY A CA 1
ATOM 1256 C C . GLY A 1 157 ? 19.675 18.984 5.254 1.00 65.31 157 GLY A C 1
ATOM 1257 O O . GLY A 1 157 ? 20.184 18.600 6.307 1.00 65.31 157 GLY A O 1
ATOM 1258 N N . GLU A 1 158 ? 18.892 18.194 4.516 1.00 69.50 158 GLU A N 1
ATOM 1259 C CA . GLU A 1 158 ? 18.624 16.786 4.807 1.00 69.50 158 GLU A CA 1
ATOM 1260 C C . GLU A 1 158 ? 19.456 15.868 3.903 1.00 69.50 158 GLU A C 1
ATOM 1262 O O . GLU A 1 158 ? 19.659 16.130 2.719 1.00 69.50 158 GLU A O 1
ATOM 1267 N N . ARG A 1 159 ? 19.956 14.772 4.484 1.00 71.38 159 ARG A N 1
ATOM 1268 C CA . ARG A 1 159 ? 20.704 13.732 3.771 1.00 71.38 159 ARG A CA 1
ATOM 1269 C C . ARG A 1 159 ? 19.719 12.729 3.182 1.00 71.38 159 ARG A C 1
ATOM 1271 O O . ARG A 1 159 ? 19.171 11.915 3.928 1.00 71.38 159 ARG A O 1
ATOM 1278 N N . VAL A 1 160 ? 19.522 12.762 1.869 1.00 79.56 160 VAL A N 1
ATOM 1279 C CA . VAL A 1 160 ? 18.570 11.895 1.164 1.00 79.56 160 VAL A CA 1
ATOM 1280 C C . VAL A 1 160 ? 19.329 10.956 0.228 1.00 79.56 160 VAL A C 1
ATOM 1282 O O . VAL A 1 160 ? 20.290 11.347 -0.428 1.00 79.56 160 VAL A O 1
ATOM 1285 N N . SER A 1 161 ? 18.945 9.683 0.208 1.00 86.31 161 SER A N 1
ATOM 1286 C CA . SER A 1 161 ? 19.444 8.715 -0.772 1.00 86.31 161 SER A CA 1
ATOM 1287 C C . SER A 1 161 ? 18.516 8.706 -1.984 1.00 86.31 161 SER A C 1
ATOM 1289 O O . SER A 1 161 ? 17.302 8.698 -1.764 1.00 86.31 161 SER A O 1
ATOM 1291 N N . PRO A 1 162 ? 19.035 8.621 -3.223 1.00 91.00 162 PRO A N 1
ATOM 1292 C CA . PRO A 1 162 ? 18.191 8.360 -4.376 1.00 91.00 162 PRO A CA 1
ATOM 1293 C C . PRO A 1 162 ? 17.481 7.021 -4.169 1.00 91.00 162 PRO A C 1
ATOM 1295 O O . PRO A 1 162 ? 17.999 6.126 -3.495 1.00 91.00 162 PRO A O 1
ATOM 1298 N N . GLU A 1 163 ? 16.280 6.882 -4.698 1.00 94.06 163 GLU A N 1
ATOM 1299 C CA . GLU A 1 163 ? 15.439 5.718 -4.458 1.00 94.06 163 GLU A CA 1
ATOM 1300 C C . GLU A 1 163 ? 14.555 5.428 -5.661 1.00 94.06 163 GLU A C 1
ATOM 1302 O O . GLU A 1 163 ? 14.264 6.301 -6.472 1.00 94.06 163 GLU A O 1
ATOM 1307 N N . VAL A 1 164 ? 14.144 4.174 -5.800 1.00 96.06 164 VAL A N 1
ATOM 1308 C CA . VAL A 1 164 ? 13.140 3.791 -6.787 1.00 96.06 164 VAL A CA 1
ATOM 1309 C C . VAL A 1 164 ? 12.019 3.095 -6.061 1.00 96.06 164 VAL A C 1
ATOM 1311 O O . VAL A 1 164 ? 12.215 2.028 -5.476 1.00 96.06 164 VAL A O 1
ATOM 1314 N N . ASN A 1 165 ? 10.841 3.697 -6.131 1.00 96.19 165 ASN A N 1
ATOM 1315 C CA . ASN A 1 165 ? 9.628 3.069 -5.655 1.00 96.19 165 ASN A CA 1
ATOM 1316 C C . ASN A 1 165 ? 9.105 2.073 -6.703 1.00 96.19 165 ASN A C 1
ATOM 1318 O O . ASN A 1 165 ? 9.188 2.323 -7.912 1.00 96.19 165 ASN A O 1
ATOM 1322 N N . LEU A 1 166 ? 8.557 0.950 -6.243 1.00 98.50 166 LEU A N 1
ATOM 1323 C CA . LEU A 1 166 ? 7.716 0.050 -7.026 1.00 98.50 166 LEU A CA 1
ATOM 1324 C C . LEU A 1 166 ? 6.427 -0.203 -6.248 1.00 98.50 166 LEU A C 1
ATOM 1326 O O . LEU A 1 166 ? 6.471 -0.685 -5.113 1.00 98.50 166 LEU A O 1
ATOM 1330 N N . GLY A 1 167 ? 5.289 0.072 -6.878 1.00 98.31 167 GLY A N 1
ATOM 1331 C CA . GLY A 1 167 ? 3.995 -0.027 -6.220 1.00 98.31 167 GLY A CA 1
ATOM 1332 C C . GLY A 1 167 ? 2.871 -0.565 -7.092 1.00 98.31 167 GLY A C 1
ATOM 1333 O O . GLY A 1 167 ? 3.003 -0.746 -8.305 1.00 98.31 167 GLY A O 1
ATOM 1334 N N . PHE A 1 168 ? 1.754 -0.856 -6.437 1.00 98.62 168 PHE A N 1
ATOM 1335 C CA . PHE A 1 168 ? 0.497 -1.304 -7.011 1.00 98.62 168 PHE A CA 1
ATOM 1336 C C . PHE A 1 168 ? -0.628 -0.415 -6.491 1.00 98.62 168 PHE A C 1
ATOM 1338 O O . PHE A 1 168 ? -0.949 -0.443 -5.303 1.00 98.62 168 PHE A O 1
ATOM 1345 N N . TYR A 1 169 ? -1.227 0.348 -7.402 1.00 97.38 169 TYR A N 1
ATOM 1346 C CA . TYR A 1 169 ? -2.378 1.192 -7.131 1.00 97.38 169 TYR A CA 1
ATOM 1347 C C . TYR A 1 169 ? -3.666 0.454 -7.539 1.00 97.38 169 TYR A C 1
ATOM 1349 O O . TYR A 1 169 ? -3.848 0.152 -8.725 1.00 97.38 169 TYR A O 1
ATOM 1357 N N . PRO A 1 170 ? -4.564 0.141 -6.589 1.00 95.00 170 PRO A N 1
ATOM 1358 C CA . PRO A 1 170 ? -5.763 -0.654 -6.854 1.00 95.00 170 PRO A CA 1
ATOM 1359 C C . PRO A 1 170 ? -6.996 0.177 -7.226 1.00 95.00 170 PRO A C 1
ATOM 1361 O O . PRO A 1 170 ? -8.008 -0.390 -7.633 1.00 95.00 170 PRO A O 1
ATOM 1364 N N . GLY A 1 171 ? -6.948 1.499 -7.045 1.00 90.44 171 GLY A N 1
ATOM 1365 C CA . GLY A 1 171 ? -8.092 2.377 -7.267 1.00 90.44 171 GLY A CA 1
ATOM 1366 C C . GLY A 1 171 ? -8.414 2.581 -8.749 1.00 90.44 171 GLY A C 1
ATOM 1367 O O . GLY A 1 171 ? -7.526 2.601 -9.600 1.00 90.44 171 GLY A O 1
ATOM 1368 N N . GLY A 1 172 ? -9.699 2.784 -9.060 1.00 91.75 172 GLY A N 1
ATOM 1369 C CA . GLY A 1 172 ? -10.159 3.088 -10.417 1.00 91.75 172 GLY A CA 1
ATOM 1370 C C . GLY A 1 172 ? -9.779 1.997 -11.422 1.00 91.75 172 GLY A C 1
ATOM 1371 O O . GLY A 1 172 ? -10.260 0.872 -11.325 1.00 91.75 172 GLY A O 1
ATOM 1372 N N . ILE A 1 173 ? -8.937 2.344 -12.401 1.00 94.25 173 ILE A N 1
ATOM 1373 C CA . ILE A 1 173 ? -8.307 1.378 -13.310 1.00 94.25 173 ILE A CA 1
ATOM 1374 C C . ILE A 1 173 ? -6.963 0.978 -12.686 1.00 94.25 173 ILE A C 1
ATOM 1376 O O . ILE A 1 173 ? -6.046 1.797 -12.713 1.00 94.25 173 ILE A O 1
ATOM 1380 N N . PRO A 1 174 ? -6.807 -0.250 -12.158 1.00 96.81 174 PRO A N 1
ATOM 1381 C CA . PRO A 1 174 ? -5.616 -0.608 -11.398 1.00 96.81 174 PRO A CA 1
ATOM 1382 C C . PRO A 1 174 ? -4.351 -0.654 -12.261 1.00 96.81 174 PRO A C 1
ATOM 1384 O O . PRO A 1 174 ? -4.378 -1.082 -13.424 1.00 96.81 174 PRO A O 1
ATOM 1387 N N . TYR A 1 175 ? -3.216 -0.285 -11.674 1.00 98.12 175 TYR A N 1
ATOM 1388 C CA . TYR A 1 175 ? -1.914 -0.306 -12.339 1.00 98.12 175 TYR A CA 1
ATOM 1389 C C . TYR A 1 175 ? -0.771 -0.545 -11.353 1.00 98.12 175 TYR A C 1
ATOM 1391 O O . TYR A 1 175 ? -0.860 -0.250 -10.164 1.00 98.12 175 TYR A O 1
ATOM 1399 N N . PHE A 1 176 ? 0.329 -1.078 -11.869 1.00 98.69 176 PHE A N 1
ATOM 1400 C CA . PHE A 1 176 ? 1.617 -1.059 -11.190 1.00 98.69 176 PHE A CA 1
ATOM 1401 C C . PHE A 1 176 ? 2.381 0.176 -11.623 1.00 98.69 176 PHE A C 1
ATOM 1403 O O . PHE A 1 176 ? 2.236 0.615 -12.762 1.00 98.69 176 PHE A O 1
ATOM 1410 N N . TYR A 1 177 ? 3.215 0.719 -10.753 1.00 98.50 177 TYR A N 1
ATOM 1411 C CA . TYR A 1 177 ? 4.015 1.884 -11.078 1.00 98.50 177 TYR A CA 1
ATOM 1412 C C . TYR A 1 177 ? 5.428 1.772 -10.540 1.00 98.50 177 TYR A C 1
ATOM 1414 O O . TYR A 1 177 ? 5.690 1.026 -9.600 1.00 98.50 177 TYR A O 1
ATOM 1422 N N . SER A 1 178 ? 6.342 2.505 -11.168 1.00 98.38 178 SER A N 1
ATOM 1423 C CA . SER A 1 178 ? 7.666 2.748 -10.616 1.00 98.38 178 SER A CA 1
ATOM 1424 C C . SER A 1 178 ? 8.064 4.201 -10.812 1.00 98.38 178 SER A C 1
ATOM 1426 O O . SER A 1 178 ? 7.898 4.748 -11.904 1.00 98.38 178 SER A O 1
ATOM 1428 N N . ASN A 1 179 ? 8.573 4.819 -9.750 1.00 96.00 179 ASN A N 1
ATOM 1429 C CA . ASN A 1 179 ? 8.984 6.216 -9.721 1.00 96.00 179 ASN A CA 1
ATOM 1430 C C . ASN A 1 179 ? 10.423 6.297 -9.181 1.00 96.00 179 ASN A C 1
ATOM 1432 O O . ASN A 1 179 ? 10.625 6.109 -7.980 1.00 96.00 179 ASN A O 1
ATOM 1436 N N . PRO A 1 180 ? 11.424 6.509 -10.055 1.00 95.19 180 PRO A N 1
ATOM 1437 C CA . PRO A 1 180 ? 12.780 6.806 -9.624 1.00 95.19 180 PRO A CA 1
ATOM 1438 C C . PRO A 1 180 ? 12.876 8.260 -9.153 1.00 95.19 180 PRO A C 1
ATOM 1440 O O . PRO A 1 180 ? 12.340 9.170 -9.791 1.00 95.19 180 PRO A O 1
ATOM 1443 N N . TRP A 1 181 ? 13.595 8.469 -8.059 1.00 91.94 181 TRP A N 1
ATOM 1444 C CA . TRP A 1 181 ? 13.913 9.772 -7.506 1.00 91.94 181 TRP A CA 1
ATOM 1445 C C . TRP A 1 181 ? 15.424 9.881 -7.216 1.00 91.94 181 TRP A C 1
ATOM 1447 O O . TRP A 1 181 ? 15.989 8.969 -6.607 1.00 91.94 181 TRP A O 1
ATOM 1457 N N . PRO A 1 182 ? 16.090 10.978 -7.619 1.00 91.50 182 PRO A N 1
ATOM 1458 C CA . PRO A 1 182 ? 15.570 12.026 -8.494 1.00 91.50 182 PRO A CA 1
ATOM 1459 C C . PRO A 1 182 ? 15.255 11.473 -9.894 1.00 91.50 182 PRO A C 1
ATOM 1461 O O . PRO A 1 182 ? 15.899 10.541 -10.377 1.00 91.50 182 PRO A O 1
ATOM 1464 N N . PHE A 1 183 ? 14.230 12.029 -10.541 1.00 92.88 183 PHE A N 1
ATOM 1465 C CA . PHE A 1 183 ? 13.815 11.569 -11.863 1.00 92.88 183 PHE A CA 1
ATOM 1466 C C . PHE A 1 183 ? 14.773 12.083 -12.945 1.00 92.88 183 PHE A C 1
ATOM 1468 O O . PHE A 1 183 ? 14.961 13.292 -13.090 1.00 92.88 183 PHE A O 1
ATOM 1475 N N . ASP A 1 184 ? 15.333 11.175 -13.746 1.00 93.56 184 ASP A N 1
ATOM 1476 C CA . ASP A 1 184 ? 16.125 11.525 -14.924 1.00 93.56 184 ASP A CA 1
ATOM 1477 C C . ASP A 1 184 ? 15.275 11.429 -16.199 1.00 93.56 184 ASP A C 1
ATOM 1479 O O . ASP A 1 184 ? 14.881 10.350 -16.647 1.00 93.56 184 ASP A O 1
ATOM 1483 N N . SER A 1 185 ? 15.030 12.583 -16.824 1.00 94.25 185 SER A N 1
ATOM 1484 C CA . SER A 1 185 ? 14.296 12.675 -18.090 1.00 94.25 185 SER A CA 1
ATOM 1485 C C . SER A 1 185 ? 14.945 11.909 -19.249 1.00 94.25 185 SER A C 1
ATOM 1487 O O . SER A 1 185 ? 14.246 11.578 -20.205 1.00 94.25 185 SER A O 1
ATOM 1489 N N . SER A 1 186 ? 16.243 11.587 -19.169 1.00 95.38 186 SER A N 1
ATOM 1490 C CA . SER A 1 186 ? 16.942 10.792 -20.184 1.00 95.38 186 SER A CA 1
ATOM 1491 C C . SER A 1 186 ? 16.428 9.350 -20.278 1.00 95.38 186 SER A C 1
ATOM 1493 O O . SER A 1 186 ? 16.566 8.714 -21.322 1.00 95.38 186 SER A O 1
ATOM 1495 N N . LEU A 1 187 ? 15.777 8.848 -19.220 1.00 94.75 187 LEU A N 1
ATOM 1496 C CA . LEU A 1 187 ? 15.193 7.508 -19.196 1.00 94.75 187 LEU A CA 1
ATOM 1497 C C . LEU A 1 187 ? 13.964 7.397 -20.112 1.00 94.75 187 LEU A C 1
ATOM 1499 O O . LEU A 1 187 ? 13.657 6.307 -20.606 1.00 94.75 187 LEU A O 1
ATOM 1503 N N . VAL A 1 188 ? 13.268 8.513 -20.357 1.00 96.94 188 VAL A N 1
ATOM 1504 C CA . VAL A 1 188 ? 12.023 8.554 -21.131 1.00 96.94 188 VAL A CA 1
ATOM 1505 C C . VAL A 1 188 ? 12.251 8.040 -22.550 1.00 96.94 188 VAL A C 1
ATOM 1507 O O . VAL A 1 188 ? 13.149 8.475 -23.263 1.00 96.94 188 VAL A O 1
ATOM 1510 N N . GLY A 1 189 ? 11.392 7.115 -22.980 1.00 94.44 189 GLY A N 1
ATOM 1511 C CA . GLY A 1 189 ? 11.490 6.467 -24.290 1.00 94.44 189 GLY A CA 1
ATOM 1512 C C . GLY A 1 189 ? 12.290 5.163 -24.281 1.00 94.44 189 GLY A C 1
ATOM 1513 O O . GLY A 1 189 ? 12.235 4.427 -25.266 1.00 94.44 189 GLY A O 1
ATOM 1514 N N . SER A 1 190 ? 12.951 4.820 -23.168 1.00 97.62 190 SER A N 1
ATOM 1515 C CA . SER A 1 190 ? 13.508 3.475 -22.987 1.00 97.62 190 SER A CA 1
ATOM 1516 C C . SER A 1 190 ? 12.397 2.420 -23.083 1.00 97.62 190 SER A C 1
ATOM 1518 O O . SER A 1 190 ? 11.282 2.668 -22.602 1.00 97.62 190 SER A O 1
ATOM 1520 N N . PRO A 1 191 ? 12.664 1.255 -23.705 1.00 97.38 191 PRO A N 1
ATOM 1521 C CA . PRO A 1 191 ? 11.658 0.220 -23.899 1.00 97.38 191 PRO A CA 1
ATOM 1522 C C . PRO A 1 191 ? 11.221 -0.377 -22.559 1.00 97.38 191 PRO A C 1
ATOM 1524 O O . PRO A 1 191 ? 12.049 -0.718 -21.717 1.00 97.38 191 PRO A O 1
ATOM 1527 N N . LEU A 1 192 ? 9.910 -0.549 -22.393 1.00 98.25 192 LEU A N 1
ATOM 1528 C CA . LEU A 1 192 ? 9.304 -1.146 -21.207 1.00 98.25 192 LEU A CA 1
ATOM 1529 C C . LEU A 1 192 ? 8.490 -2.389 -21.605 1.00 98.25 192 LEU A C 1
ATOM 1531 O O . LEU A 1 192 ? 7.838 -2.391 -22.655 1.00 98.25 192 LEU A O 1
ATOM 1535 N N . PRO A 1 193 ? 8.522 -3.468 -20.806 1.00 97.62 193 PRO A N 1
ATOM 1536 C CA . PRO A 1 193 ? 7.883 -4.723 -21.174 1.00 97.62 193 PRO A CA 1
ATOM 1537 C C . PRO A 1 193 ? 6.369 -4.694 -20.940 1.00 97.62 193 PRO A C 1
ATOM 1539 O O . PRO A 1 193 ? 5.836 -3.862 -20.207 1.00 97.62 193 PRO A O 1
ATOM 1542 N N . HIS A 1 194 ? 5.674 -5.663 -21.541 1.00 97.44 194 HIS A N 1
ATOM 1543 C CA . HIS A 1 194 ? 4.277 -6.007 -21.235 1.00 97.44 194 HIS A CA 1
ATOM 1544 C C . HIS A 1 194 ? 3.272 -4.849 -21.345 1.00 97.44 194 HIS A C 1
ATOM 1546 O O . HIS A 1 194 ? 2.220 -4.888 -20.717 1.00 97.44 194 HIS A O 1
ATOM 1552 N N . GLY A 1 195 ? 3.564 -3.839 -22.169 1.00 96.25 195 GLY A N 1
ATOM 1553 C CA . GLY A 1 195 ? 2.681 -2.687 -22.372 1.00 96.25 195 GLY A CA 1
ATOM 1554 C C . GLY A 1 195 ? 2.784 -1.613 -21.288 1.00 96.25 195 GLY A C 1
ATOM 1555 O O . GLY A 1 195 ? 1.894 -0.770 -21.198 1.00 96.25 195 GLY A O 1
ATOM 1556 N N . ALA A 1 196 ? 3.844 -1.634 -20.477 1.00 98.38 196 ALA A N 1
ATOM 1557 C CA . ALA A 1 196 ? 4.179 -0.523 -19.599 1.00 98.38 196 ALA A CA 1
ATOM 1558 C C . ALA A 1 196 ? 4.531 0.744 -20.397 1.00 98.38 196 ALA A C 1
ATOM 1560 O O . ALA A 1 196 ? 5.044 0.679 -21.516 1.00 98.38 196 ALA A O 1
ATOM 1561 N N . GLN A 1 197 ? 4.239 1.902 -19.814 1.00 98.19 197 GLN A N 1
ATOM 1562 C CA . GLN A 1 197 ? 4.369 3.209 -20.450 1.00 98.19 197 GLN A CA 1
ATOM 1563 C C . GLN A 1 197 ? 4.977 4.223 -19.486 1.00 98.19 197 GLN A C 1
ATOM 1565 O O . GLN A 1 197 ? 4.814 4.116 -18.272 1.00 98.19 197 GLN A O 1
ATOM 1570 N N . TRP A 1 198 ? 5.653 5.229 -20.036 1.00 98.12 198 TRP A N 1
ATOM 1571 C CA . TRP A 1 198 ? 6.114 6.387 -19.276 1.00 98.12 198 TRP A CA 1
ATOM 1572 C C . TRP A 1 198 ? 4.932 7.279 -18.887 1.00 98.12 198 TRP A C 1
ATOM 1574 O O . TRP A 1 198 ? 4.027 7.506 -19.690 1.00 98.12 198 TRP A O 1
ATOM 1584 N N . HIS A 1 199 ? 4.959 7.798 -17.665 1.00 97.31 199 HIS A N 1
ATOM 1585 C CA . HIS A 1 199 ? 3.970 8.722 -17.124 1.00 97.31 199 HIS A CA 1
ATOM 1586 C C . HIS A 1 199 ? 4.683 9.978 -16.626 1.00 97.31 199 HIS A C 1
ATOM 1588 O O . HIS A 1 199 ? 5.654 9.864 -15.883 1.00 97.31 199 HIS A O 1
ATOM 1594 N N . LEU A 1 200 ? 4.244 11.154 -17.083 1.00 97.00 200 LEU A N 1
ATOM 1595 C CA . LEU A 1 200 ? 4.917 12.438 -16.831 1.00 97.00 200 LEU A CA 1
ATOM 1596 C C . LEU A 1 200 ? 3.955 13.545 -16.367 1.00 97.00 200 LEU A C 1
ATOM 1598 O O . LEU A 1 200 ? 4.383 14.681 -16.170 1.00 97.00 200 LEU A O 1
ATOM 1602 N N . GLU A 1 201 ? 2.662 13.246 -16.235 1.00 94.62 201 GLU A N 1
ATOM 1603 C CA . GLU A 1 201 ? 1.629 14.221 -15.884 1.00 94.62 201 GLU A CA 1
ATOM 1604 C C . GLU A 1 201 ? 1.214 14.041 -14.420 1.00 94.62 201 GLU A C 1
ATOM 1606 O O . GLU A 1 201 ? 0.593 13.054 -14.056 1.00 94.62 201 GLU A O 1
ATOM 1611 N N . GLY A 1 202 ? 1.555 14.997 -13.557 1.00 92.38 202 GLY A N 1
ATOM 1612 C CA . GLY A 1 202 ? 1.273 14.927 -12.117 1.00 92.38 202 GLY A CA 1
ATOM 1613 C C . GLY A 1 202 ? 2.361 14.212 -11.310 1.00 92.38 202 GLY A C 1
ATOM 1614 O O . GLY A 1 202 ? 2.747 14.712 -10.257 1.00 92.38 202 GLY A O 1
ATOM 1615 N N . TRP A 1 203 ? 2.922 13.114 -11.823 1.00 94.31 203 TRP A N 1
ATOM 1616 C CA . TRP A 1 203 ? 4.146 12.487 -11.302 1.00 94.31 203 TRP A CA 1
ATOM 1617 C C . TRP A 1 203 ? 4.971 11.865 -12.439 1.00 94.31 203 TRP A C 1
ATOM 1619 O O . TRP A 1 203 ? 4.494 11.742 -13.567 1.00 94.31 203 TRP A O 1
ATOM 1629 N N . GLN A 1 204 ? 6.234 11.525 -12.167 1.00 96.88 204 GLN A N 1
ATOM 1630 C CA . GLN A 1 204 ? 7.193 11.099 -13.192 1.00 96.88 204 GLN A CA 1
ATOM 1631 C C . GLN A 1 204 ? 7.658 9.661 -12.974 1.00 96.88 204 GLN A C 1
ATOM 1633 O O . GLN A 1 204 ? 8.236 9.332 -11.947 1.00 96.88 204 GLN A O 1
ATOM 1638 N N . GLY A 1 205 ? 7.457 8.785 -13.947 1.00 97.75 205 GLY A N 1
ATOM 1639 C CA . GLY A 1 205 ? 7.895 7.401 -13.840 1.00 97.75 205 GLY A CA 1
ATOM 1640 C C . GLY A 1 205 ? 7.246 6.521 -14.886 1.00 97.75 205 GLY A C 1
ATOM 1641 O O . GLY A 1 205 ? 7.125 6.904 -16.049 1.00 97.75 205 GLY A O 1
ATOM 1642 N N . THR A 1 206 ? 6.847 5.323 -14.482 1.00 98.62 206 THR A N 1
ATOM 1643 C CA . THR A 1 206 ? 6.300 4.307 -15.382 1.00 98.62 206 THR A CA 1
ATOM 1644 C C . THR A 1 206 ? 5.052 3.673 -14.797 1.00 98.62 206 THR A C 1
ATOM 1646 O O . THR A 1 206 ? 4.956 3.500 -13.585 1.00 98.62 206 THR A O 1
ATOM 1649 N N . MET A 1 207 ? 4.098 3.330 -15.658 1.00 98.50 207 MET A N 1
ATOM 1650 C CA . MET A 1 207 ? 2.872 2.621 -15.308 1.00 98.50 207 MET A CA 1
ATOM 1651 C C . MET A 1 207 ? 2.741 1.357 -16.150 1.00 98.50 207 MET A C 1
ATOM 1653 O O . MET A 1 207 ? 2.887 1.399 -17.370 1.00 98.50 207 MET A O 1
ATOM 1657 N N . LEU A 1 208 ? 2.392 0.246 -15.515 1.00 98.62 208 LEU A N 1
ATOM 1658 C CA . LEU A 1 208 ? 2.015 -1.006 -16.155 1.00 98.62 208 LEU A CA 1
ATOM 1659 C C . LEU A 1 208 ? 0.551 -1.316 -15.814 1.00 98.62 208 LEU A C 1
ATOM 1661 O O . LEU A 1 208 ? 0.250 -1.588 -14.649 1.00 98.62 208 LEU A O 1
ATOM 1665 N N . PRO A 1 209 ? -0.370 -1.319 -16.794 1.00 98.25 209 PRO A N 1
ATOM 1666 C CA . PRO A 1 209 ? -1.770 -1.628 -16.530 1.00 98.25 209 PRO A CA 1
ATOM 1667 C C . PRO A 1 209 ? -1.941 -3.012 -15.893 1.00 98.25 209 PRO A C 1
ATOM 1669 O O . PRO A 1 209 ? -1.410 -4.006 -16.396 1.00 98.25 209 PRO A O 1
ATOM 1672 N N . TYR A 1 210 ? -2.751 -3.114 -14.837 1.00 97.69 210 TYR A N 1
ATOM 1673 C CA . 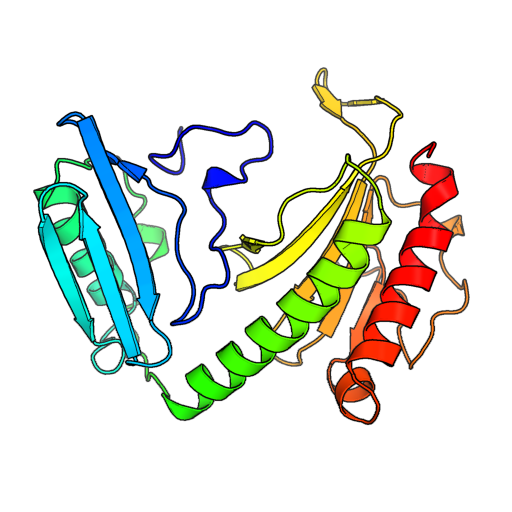TYR A 1 210 ? -3.018 -4.395 -14.170 1.00 97.69 210 TYR A CA 1
ATOM 1674 C C . TYR A 1 210 ? -3.582 -5.444 -15.139 1.00 97.69 210 TYR A C 1
ATOM 1676 O O . TYR A 1 210 ? -3.209 -6.617 -15.098 1.00 97.69 210 TYR A O 1
ATOM 1684 N N . ALA A 1 211 ? -4.425 -5.012 -16.083 1.00 96.81 211 ALA A N 1
ATOM 1685 C CA . ALA A 1 211 ? -4.972 -5.874 -17.128 1.00 96.81 211 ALA A CA 1
ATOM 1686 C C . ALA A 1 211 ? -3.883 -6.535 -17.994 1.00 96.81 211 ALA A C 1
ATOM 1688 O O . ALA A 1 211 ? -4.050 -7.685 -18.404 1.00 96.81 211 ALA A O 1
ATOM 1689 N N . ALA A 1 212 ? -2.761 -5.850 -18.234 1.00 96.81 212 ALA A N 1
ATOM 1690 C CA . ALA A 1 212 ? -1.651 -6.393 -19.007 1.00 96.81 212 ALA A CA 1
ATOM 1691 C C . ALA A 1 212 ? -0.883 -7.477 -18.235 1.00 96.81 212 ALA A C 1
ATOM 1693 O O . ALA A 1 212 ? -0.386 -8.426 -18.838 1.00 96.81 212 ALA A O 1
ATOM 1694 N N . VAL A 1 213 ? -0.838 -7.394 -16.904 1.00 95.88 213 VAL A N 1
ATOM 1695 C CA . VAL A 1 213 ? -0.274 -8.445 -16.044 1.00 95.88 213 VAL A CA 1
ATOM 1696 C C . VAL A 1 213 ? -1.228 -9.637 -15.949 1.00 95.88 213 VAL A C 1
ATOM 1698 O O . VAL A 1 213 ? -0.807 -10.776 -16.147 1.00 95.88 213 VAL A O 1
ATOM 1701 N N . ARG A 1 214 ? -2.527 -9.381 -15.741 1.00 92.12 214 ARG A N 1
ATOM 1702 C CA . ARG A 1 214 ? -3.571 -10.415 -15.615 1.00 92.12 214 ARG A CA 1
ATOM 1703 C C . ARG A 1 214 ? -3.753 -11.268 -16.877 1.00 92.12 214 ARG A C 1
ATOM 1705 O O . ARG A 1 214 ? -4.192 -12.407 -16.784 1.00 92.12 214 ARG A O 1
ATOM 1712 N N . ALA A 1 215 ? -3.430 -10.739 -18.057 1.00 85.19 215 ALA A N 1
ATOM 1713 C CA . ALA A 1 215 ? -3.593 -11.431 -19.339 1.00 85.19 215 ALA A CA 1
ATOM 1714 C C . ALA A 1 215 ? -2.556 -12.546 -19.618 1.00 85.19 215 ALA A C 1
ATOM 1716 O O . ALA A 1 215 ? -2.550 -13.108 -20.713 1.00 85.19 215 ALA A O 1
ATOM 1717 N N . GLY A 1 216 ? -1.656 -12.860 -18.681 1.00 88.19 216 GLY A N 1
ATOM 1718 C CA . GLY A 1 216 ? -0.659 -13.920 -18.842 1.00 88.19 216 GLY A CA 1
ATOM 1719 C C . GLY A 1 216 ? -0.151 -14.451 -17.505 1.00 88.19 216 GLY A C 1
ATOM 1720 O O . GLY A 1 216 ? -0.874 -14.448 -16.513 1.00 88.19 216 GLY A O 1
ATOM 1721 N N . ASP A 1 217 ? 1.106 -14.899 -17.470 1.00 95.50 217 ASP A N 1
ATOM 1722 C CA . ASP A 1 217 ? 1.777 -15.241 -16.214 1.00 95.50 217 ASP A CA 1
ATOM 1723 C C . ASP A 1 217 ? 2.074 -13.959 -15.425 1.00 95.50 217 ASP A C 1
ATOM 1725 O O . ASP A 1 217 ? 3.056 -13.257 -15.686 1.00 95.50 217 ASP A O 1
ATOM 1729 N N . ALA A 1 218 ? 1.192 -13.648 -14.475 1.00 95.81 218 ALA A N 1
ATOM 1730 C CA . ALA A 1 218 ? 1.253 -12.429 -13.684 1.00 95.81 218 ALA A CA 1
ATOM 1731 C C . ALA A 1 218 ? 2.591 -12.266 -12.945 1.00 95.81 218 ALA A C 1
ATOM 1733 O O . ALA A 1 218 ? 3.131 -11.160 -12.891 1.00 95.81 218 ALA A O 1
ATOM 1734 N N . ALA A 1 219 ? 3.151 -13.359 -12.415 1.00 97.19 219 ALA A N 1
ATOM 1735 C CA . ALA A 1 219 ? 4.407 -13.316 -11.678 1.00 97.19 219 ALA A CA 1
ATOM 1736 C C . ALA A 1 219 ? 5.572 -12.982 -12.607 1.00 97.19 219 ALA A C 1
ATOM 1738 O O . ALA A 1 219 ? 6.334 -12.060 -12.321 1.00 97.19 219 ALA A O 1
ATOM 1739 N N . THR A 1 220 ? 5.676 -13.680 -13.739 1.00 98.06 220 THR A N 1
ATOM 1740 C CA . THR A 1 220 ? 6.718 -13.409 -14.736 1.00 98.06 220 THR A CA 1
ATOM 1741 C C . THR A 1 220 ? 6.616 -11.982 -15.271 1.00 98.06 220 THR A C 1
ATOM 1743 O O . THR A 1 220 ? 7.599 -11.245 -15.251 1.00 98.06 220 THR A O 1
ATOM 1746 N N . ARG A 1 221 ? 5.416 -11.542 -15.672 1.00 98.38 221 ARG A N 1
ATOM 1747 C CA . ARG A 1 221 ? 5.218 -10.210 -16.263 1.00 98.38 221 ARG A CA 1
ATOM 1748 C C . ARG A 1 221 ? 5.569 -9.077 -15.304 1.00 98.38 221 ARG A C 1
ATOM 1750 O O . ARG A 1 221 ? 6.237 -8.123 -15.700 1.00 98.38 221 ARG A O 1
ATOM 1757 N N . LEU A 1 222 ? 5.138 -9.184 -14.049 1.00 98.38 222 LEU A N 1
ATOM 1758 C CA . LEU A 1 222 ? 5.422 -8.165 -13.045 1.00 98.38 222 LEU A CA 1
ATOM 1759 C C . LEU A 1 222 ? 6.905 -8.157 -12.645 1.00 98.38 222 LEU A C 1
ATOM 1761 O O . LEU A 1 222 ? 7.474 -7.084 -12.465 1.00 98.38 222 LEU A O 1
ATOM 1765 N N . LEU A 1 223 ? 7.556 -9.324 -12.566 1.00 98.44 223 LEU A N 1
ATOM 1766 C CA . LEU A 1 223 ? 8.997 -9.409 -12.307 1.00 98.44 223 LEU A CA 1
ATOM 1767 C C . LEU A 1 223 ? 9.837 -8.865 -13.466 1.00 98.44 223 LEU A C 1
ATOM 1769 O O . LEU A 1 223 ? 10.839 -8.203 -13.210 1.00 98.44 223 LEU A O 1
ATOM 1773 N N . ASP A 1 224 ? 9.441 -9.103 -14.717 1.00 98.38 224 ASP A N 1
ATOM 1774 C CA . ASP A 1 224 ? 10.121 -8.539 -15.888 1.00 98.38 224 ASP A CA 1
ATOM 1775 C C . ASP A 1 224 ? 10.017 -7.014 -15.913 1.00 98.38 224 ASP A C 1
ATOM 1777 O O . ASP A 1 224 ? 11.014 -6.332 -16.144 1.00 98.38 224 ASP A O 1
ATOM 1781 N N . TYR A 1 225 ? 8.829 -6.474 -15.625 1.00 98.62 225 TYR A N 1
ATOM 1782 C CA . TYR A 1 225 ? 8.633 -5.035 -15.470 1.00 98.62 225 TYR A CA 1
ATOM 1783 C C . TYR A 1 225 ? 9.494 -4.463 -14.343 1.00 98.62 225 TYR A C 1
ATOM 1785 O O . TYR A 1 225 ? 10.248 -3.521 -14.573 1.00 98.62 225 TYR A O 1
ATOM 1793 N N . ALA A 1 226 ? 9.454 -5.077 -13.159 1.00 98.38 226 ALA A N 1
ATOM 1794 C CA . ALA A 1 226 ? 10.244 -4.650 -12.010 1.00 98.38 226 ALA A CA 1
ATOM 1795 C C . ALA A 1 226 ? 11.761 -4.760 -12.246 1.00 98.38 226 ALA A C 1
ATOM 1797 O O . ALA A 1 226 ? 12.538 -3.985 -11.689 1.00 98.38 226 ALA A O 1
ATOM 1798 N N . ARG A 1 227 ? 12.210 -5.728 -13.056 1.00 97.81 227 ARG A N 1
ATOM 1799 C CA . ARG A 1 227 ? 13.605 -5.819 -13.495 1.00 97.81 227 ARG A CA 1
ATOM 1800 C C . ARG A 1 227 ? 13.944 -4.651 -14.415 1.00 97.81 227 ARG A C 1
ATOM 1802 O O . ARG A 1 227 ? 14.862 -3.910 -14.101 1.00 97.81 227 ARG A O 1
ATOM 1809 N N . ALA A 1 228 ? 13.154 -4.439 -15.467 1.00 98.25 228 ALA A N 1
ATOM 1810 C CA . ALA A 1 228 ? 13.398 -3.386 -16.448 1.00 98.25 228 ALA A CA 1
ATOM 1811 C C . ALA A 1 228 ? 13.485 -1.988 -15.813 1.00 98.25 228 ALA A C 1
ATOM 1813 O O . ALA A 1 228 ? 14.436 -1.260 -16.075 1.00 98.25 228 ALA A O 1
ATOM 1814 N N . VAL A 1 229 ? 12.534 -1.615 -14.948 1.00 97.75 229 VAL A N 1
ATOM 1815 C CA . VAL A 1 229 ? 12.518 -0.271 -14.334 1.00 97.75 229 VAL A CA 1
ATOM 1816 C C . VAL A 1 229 ? 13.654 -0.060 -13.333 1.00 97.75 229 VAL A C 1
ATOM 1818 O O . VAL A 1 229 ? 14.197 1.038 -13.250 1.00 97.75 229 VAL A O 1
ATOM 1821 N N . PHE A 1 230 ? 14.061 -1.101 -12.604 1.00 96.31 230 PHE A N 1
ATOM 1822 C CA . PHE A 1 230 ? 15.188 -0.998 -11.675 1.00 96.31 230 PHE A CA 1
ATOM 1823 C C . PHE A 1 230 ? 16.530 -0.994 -12.402 1.00 96.31 230 PHE A C 1
ATOM 1825 O O . PHE A 1 230 ? 17.378 -0.195 -12.028 1.00 96.31 230 PHE A O 1
ATOM 1832 N N . ASP A 1 231 ? 16.703 -1.800 -13.453 1.00 95.88 231 ASP A N 1
ATOM 1833 C CA . ASP A 1 231 ? 17.922 -1.800 -14.272 1.00 95.88 231 ASP A CA 1
ATOM 1834 C C . ASP A 1 231 ? 18.127 -0.431 -14.948 1.00 95.88 231 ASP A C 1
ATOM 1836 O O . ASP A 1 231 ? 19.242 0.087 -14.980 1.00 95.88 231 ASP A O 1
ATOM 1840 N N . LEU A 1 232 ? 17.043 0.197 -15.430 1.00 96.19 232 LEU A N 1
ATOM 1841 C CA . LEU A 1 232 ? 17.079 1.560 -15.974 1.00 96.19 232 LEU A CA 1
ATOM 1842 C C . LEU A 1 232 ? 17.480 2.604 -14.924 1.00 96.19 232 LEU A C 1
ATOM 1844 O O . LEU A 1 232 ? 18.165 3.568 -15.250 1.00 96.19 232 LEU A O 1
ATOM 1848 N N . ALA A 1 233 ? 17.062 2.421 -13.673 1.00 92.94 233 ALA A N 1
ATOM 1849 C CA . ALA A 1 233 ? 17.317 3.373 -12.599 1.00 92.94 233 ALA A CA 1
ATOM 1850 C C . ALA A 1 233 ? 18.638 3.132 -11.844 1.00 92.94 233 ALA A C 1
ATOM 1852 O O . ALA A 1 233 ? 19.140 4.051 -11.197 1.00 92.94 233 ALA A O 1
ATOM 1853 N N . THR A 1 234 ? 19.238 1.938 -11.942 1.00 93.06 234 THR A N 1
ATOM 1854 C CA . THR A 1 234 ? 20.502 1.572 -11.274 1.00 93.06 234 THR A CA 1
ATOM 1855 C C . THR A 1 234 ? 21.611 2.624 -11.428 1.00 93.06 234 THR A C 1
ATOM 1857 O O . THR A 1 234 ? 22.207 2.977 -10.406 1.00 93.06 234 THR A O 1
ATOM 1860 N N . PRO A 1 235 ? 21.875 3.203 -12.623 1.00 91.06 235 PRO A N 1
ATOM 1861 C CA . PRO A 1 235 ? 22.906 4.232 -12.770 1.00 91.06 235 PRO A CA 1
ATOM 1862 C C . PRO A 1 235 ? 22.696 5.456 -11.863 1.00 91.06 235 PRO A C 1
ATOM 1864 O O . PRO A 1 235 ? 23.670 6.025 -11.374 1.00 91.06 235 PRO A O 1
ATOM 1867 N N . GLY A 1 236 ? 21.439 5.834 -11.599 1.00 85.44 236 GLY A N 1
ATOM 1868 C CA . GLY A 1 236 ? 21.083 6.946 -10.711 1.00 85.44 236 GLY A CA 1
ATOM 1869 C C . GLY A 1 236 ? 21.184 6.610 -9.219 1.00 85.44 236 GLY A C 1
ATOM 1870 O O . GLY A 1 236 ? 21.344 7.506 -8.395 1.00 85.44 236 GLY A O 1
ATOM 1871 N N . LEU A 1 237 ? 21.148 5.324 -8.858 1.00 85.88 237 LEU A N 1
ATOM 1872 C CA . LEU A 1 237 ? 21.210 4.862 -7.468 1.00 85.88 237 LEU A CA 1
ATOM 1873 C C . LEU A 1 237 ? 22.642 4.735 -6.923 1.00 85.88 237 LEU A C 1
ATOM 1875 O O . LEU A 1 237 ? 22.848 4.730 -5.704 1.00 85.88 237 LEU A O 1
ATOM 1879 N N . GLY A 1 238 ? 23.640 4.623 -7.804 1.00 80.56 238 GLY A N 1
ATOM 1880 C CA . GLY A 1 238 ? 25.034 4.397 -7.413 1.00 80.56 238 GLY A CA 1
ATOM 1881 C C . GLY A 1 238 ? 25.238 3.044 -6.724 1.00 80.56 238 GLY A C 1
ATOM 1882 O O . GLY A 1 238 ? 25.911 2.975 -5.694 1.00 80.56 238 GLY A O 1
ATOM 1883 N N . VAL A 1 239 ? 24.598 1.990 -7.235 1.00 75.38 239 VAL A N 1
ATOM 1884 C CA . VAL A 1 239 ? 24.624 0.620 -6.686 1.00 75.38 239 VAL A CA 1
ATOM 1885 C C . VAL A 1 239 ? 25.117 -0.391 -7.704 1.00 75.38 239 VAL A C 1
ATOM 1887 O O . VAL A 1 239 ? 25.005 -0.108 -8.916 1.00 75.38 239 VAL A O 1
#

Secondary structure (DSSP, 8-state):
--SSSS---TT-GGG-BEE-SSEEEPPPEEPTTS-EEEEEEETTTTEEEEEETTS-EEEEEGGG---HHHHHHHHHHHHHHTT------GGGG---SPPPP-HHHHHHHHHHHHHHHHHHHHHHHTS-S-BPPPEEETTTTEEEEEEE-S--EEETTEEE--EEEEEEE-SSS-EEEEEEES--GGGTT---GGG-EEE-SSS-EEEEEHHHHHTS-HHHHHHHHHHHHHHHHHHHHT-

pLDDT: mean 91.36, std 9.12, range [39.56, 98.69]

Sequence (239 aa):
MTRTRGVPHPKWWHLGLKVRHEGLATDPLPLPDGGSLAITMDLRHHEIVLRSSTGWELRSDLRSAGTGTELADRMFDAVSELGLEGPYDRSRFENDDPRTYDPAAAEVYFEAFVAVNTIFERRRLSLGDRVSPIQVWPHGFDLAFDWFGSRIEEEGGERVSPEVNLGFYPGGIPYFYSNPWPFDSSLVGSPLPHGAQWHLEGWQGTMLPYAAVRAGDAATRLLDYARAVFDLATPGLGV